Protein AF-A0A8S4SDW3-F1 (afdb_monomer)

Sequence (252 aa):
MYDYKPTSSGSYYFIVNVLHDRCIRGEVECQSVKSPEVYIAVMLHLYIVIIIASVIVAPVAFLFYRRYCKGPSEIPQPPKVLVIYSSANSVHAKCVVSLVDYLRSECGFDVLYDGDITKTSHSDPYFWAEDAIRQASDIIYIVGPTENEFESSFPTSALHDVDKLLLYFLKVVRPLQNKNVMNVFFEHSNGPVPDETKCDRNYHLLRDWQALIAYLSRNLLPKKQIMRTEIGKRLIEDLTRVKKLFIDPSGA

Solvent-accessible surface area (backbone atoms only — not comparable to full-atom values): 14986 Å² total; per-residue (Å²): 136,88,88,84,80,85,88,66,64,47,79,44,66,54,75,48,68,62,89,45,81,53,34,79,71,68,80,43,86,65,60,68,48,72,50,78,78,44,78,45,78,72,63,66,66,63,55,54,52,52,51,54,47,49,68,51,50,50,57,51,52,50,53,49,43,64,67,64,65,54,58,90,70,70,73,76,75,67,64,24,34,30,51,41,48,56,63,88,36,62,69,59,37,51,53,50,51,55,50,53,52,44,39,37,58,76,56,41,44,48,70,44,48,76,86,52,36,77,75,43,97,80,53,44,64,66,66,46,42,55,52,46,62,70,62,28,46,33,37,39,38,40,40,38,53,69,66,69,86,63,81,60,97,60,86,62,66,93,68,72,65,55,39,59,54,42,49,52,50,46,61,68,43,52,88,79,41,94,59,49,58,32,34,35,30,51,95,74,38,69,30,80,71,55,82,86,52,57,89,42,54,78,37,44,47,84,86,35,39,69,60,51,51,53,60,75,40,69,89,56,55,69,73,62,45,40,51,56,18,76,68,33,35,51,52,53,49,51,54,51,52,54,53,49,49,74,76,48,76,84,79,120

Secondary structure (DSSP, 8-state):
-------SSEEE--EEE---HHHHTTSSPPPEEEPPPEEE--THHHHHHHHHHHHHHHHHHHHHHHHH-S-S---PPPPEEEEEE-TT-HHHHHHHHHHHHHHHHTT--EEE-GGGGGGSSS--HHHHHHHHHHH-SEEEEEEPPS--TT---S---SSTTHHHHHHHHHHHHTTTS--EEEEEE-TT--SPPPTTTTTSEEEETTTSHHHHHHHHTTTS-HHHHHTTSHHHHHHHHHHHHHHHHHH-TT--

Organism: NCBI:txid348720

pLDDT: mean 81.05, std 13.6, range [43.59, 97.25]

Mean predicted aligned error: 16.16 Å

Structure (mmCIF, N/CA/C/O backbone):
data_AF-A0A8S4SDW3-F1
#
_entry.id   AF-A0A8S4SDW3-F1
#
loop_
_atom_site.group_PDB
_atom_site.id
_atom_site.type_symbol
_atom_site.label_atom_id
_atom_site.label_alt_id
_atom_site.label_comp_id
_atom_site.label_asym_id
_atom_site.label_entity_id
_atom_site.label_seq_id
_atom_site.pdbx_PDB_ins_code
_atom_site.Cartn_x
_atom_site.Cartn_y
_atom_site.Cartn_z
_atom_site.occupancy
_atom_site.B_iso_or_equiv
_atom_site.auth_seq_id
_atom_site.auth_comp_id
_atom_site.auth_asym_id
_atom_site.auth_atom_id
_atom_site.pdbx_PDB_model_num
ATOM 1 N N . MET A 1 1 ? -55.051 -39.782 48.585 1.00 43.66 1 MET A N 1
ATOM 2 C CA . MET A 1 1 ? -53.947 -38.811 48.724 1.00 43.66 1 MET A CA 1
ATOM 3 C C . MET A 1 1 ? -54.301 -37.634 47.833 1.00 43.66 1 MET A C 1
ATOM 5 O O . MET A 1 1 ? -54.425 -37.838 46.635 1.00 43.66 1 MET A O 1
ATOM 9 N N . TYR A 1 2 ? -54.613 -36.475 48.411 1.00 60.31 2 TYR A N 1
ATOM 10 C CA . TYR A 1 2 ? -54.932 -35.272 47.638 1.00 60.31 2 TYR A CA 1
ATOM 11 C C . TYR A 1 2 ? -53.629 -34.523 47.367 1.00 60.31 2 TYR A C 1
ATOM 13 O O . TYR A 1 2 ? -52.881 -34.262 48.307 1.00 60.31 2 TYR A O 1
ATOM 21 N N . ASP A 1 3 ? -53.346 -34.232 46.101 1.00 56.19 3 ASP A N 1
ATOM 22 C CA . ASP A 1 3 ? -52.146 -33.503 45.689 1.00 56.19 3 ASP A CA 1
ATOM 23 C C . ASP A 1 3 ? -52.529 -32.033 45.472 1.00 56.19 3 ASP A C 1
ATOM 25 O O . ASP A 1 3 ? -53.298 -31.711 44.564 1.00 56.19 3 ASP A O 1
ATOM 29 N N . TYR A 1 4 ? -52.069 -31.145 46.356 1.00 65.19 4 TYR A N 1
ATOM 30 C CA . TYR A 1 4 ? -52.367 -29.714 46.296 1.00 65.19 4 TYR A CA 1
ATOM 31 C C . TYR A 1 4 ? -51.108 -28.949 45.887 1.00 65.19 4 TYR A C 1
ATOM 33 O O . TYR A 1 4 ? -50.124 -28.922 46.626 1.00 65.19 4 TYR A O 1
ATOM 41 N N . LYS A 1 5 ? -51.139 -28.319 44.706 1.00 67.38 5 LYS A N 1
ATOM 42 C CA . LYS A 1 5 ? -50.030 -27.518 44.169 1.00 67.38 5 LYS A CA 1
ATOM 43 C C . LYS A 1 5 ? -50.395 -26.030 44.207 1.00 67.38 5 LYS A C 1
ATOM 45 O O . LYS A 1 5 ? -51.156 -25.586 43.347 1.00 67.38 5 LYS A O 1
ATOM 50 N N . PRO A 1 6 ? -49.891 -25.256 45.182 1.00 65.88 6 PRO A N 1
ATOM 51 C CA . PRO A 1 6 ? -50.146 -23.821 45.242 1.00 65.88 6 PRO A CA 1
ATOM 52 C C . PRO A 1 6 ? -49.482 -23.103 44.056 1.00 65.88 6 PRO A C 1
ATOM 54 O O . PRO A 1 6 ? -48.309 -23.329 43.761 1.00 65.88 6 PRO A O 1
ATOM 57 N N . THR A 1 7 ? -50.236 -22.245 43.364 1.00 65.62 7 THR A N 1
ATOM 58 C CA . THR A 1 7 ? -49.814 -21.520 42.146 1.00 65.62 7 THR A CA 1
ATOM 59 C C . THR A 1 7 ? -49.392 -20.070 42.393 1.00 65.62 7 THR A C 1
ATOM 61 O O . THR A 1 7 ? -48.828 -19.444 41.498 1.00 65.62 7 THR A O 1
ATOM 64 N N . SER A 1 8 ? -49.622 -19.527 43.590 1.00 71.69 8 SER A N 1
ATOM 65 C CA . SER A 1 8 ? -49.265 -18.153 43.959 1.00 71.69 8 SER A CA 1
ATOM 66 C C . SER A 1 8 ? -48.485 -18.103 45.273 1.00 71.69 8 SER A C 1
ATOM 68 O O . SER A 1 8 ? -48.633 -18.966 46.142 1.00 71.69 8 SER A O 1
ATOM 70 N N . SER A 1 9 ? -47.637 -17.085 45.426 1.00 76.75 9 SER A N 1
ATOM 71 C CA . SER A 1 9 ? -46.948 -16.832 46.693 1.00 76.75 9 SER A CA 1
ATOM 72 C C . SER A 1 9 ? -47.960 -16.416 47.756 1.00 76.75 9 SER A C 1
ATOM 74 O O . SER A 1 9 ? -48.752 -15.502 47.532 1.00 76.75 9 SER A O 1
ATOM 76 N N . GLY A 1 10 ? -47.936 -17.075 48.908 1.00 80.06 10 GLY A N 1
ATOM 77 C CA . GLY A 1 10 ? -48.929 -16.848 49.944 1.00 80.06 10 GLY A CA 1
ATOM 78 C C . GLY A 1 10 ? -48.696 -17.701 51.177 1.00 80.06 10 GLY A C 1
ATOM 79 O O . GLY A 1 10 ? -47.819 -18.568 51.212 1.00 80.06 10 GLY A O 1
ATOM 80 N N . SER A 1 11 ? -49.493 -17.418 52.198 1.00 80.50 11 SER A N 1
ATOM 81 C CA . SER A 1 11 ? -49.496 -18.180 53.432 1.00 80.50 11 SER A CA 1
ATOM 82 C C . SER A 1 11 ? -50.591 -19.234 53.385 1.00 80.50 11 SER A C 1
ATOM 84 O O . SER A 1 11 ? -51.755 -18.908 53.144 1.00 80.50 11 SER A O 1
ATOM 86 N N . TYR A 1 12 ? -50.218 -20.494 53.577 1.00 84.31 12 TYR A N 1
ATOM 87 C CA . TYR A 1 12 ? -51.123 -21.628 53.452 1.00 84.31 12 TYR A CA 1
ATOM 88 C C . TYR A 1 12 ? -51.212 -22.383 54.775 1.00 84.31 12 TYR A C 1
ATOM 90 O O . TYR A 1 12 ? -50.212 -22.644 55.442 1.00 84.31 12 TYR A O 1
ATOM 98 N N . TYR A 1 13 ? -52.427 -22.772 55.136 1.00 85.31 13 TYR A N 1
ATOM 99 C CA . TYR A 1 13 ? -52.705 -23.689 56.232 1.00 85.31 13 TYR A CA 1
ATOM 100 C C . TYR A 1 13 ? -53.872 -24.583 55.827 1.00 85.31 13 TYR A C 1
ATOM 102 O O . TYR A 1 13 ? -54.706 -24.200 55.004 1.00 85.31 13 TYR A O 1
ATOM 110 N N . PHE A 1 14 ? -53.942 -25.773 56.407 1.00 84.00 14 PHE A N 1
ATOM 111 C CA . PHE A 1 14 ? -55.078 -26.664 56.231 1.00 84.00 14 PHE A CA 1
ATOM 112 C C . PHE A 1 14 ? -55.811 -26.832 57.560 1.00 84.00 14 PHE A C 1
ATOM 114 O O . PHE A 1 14 ? -55.210 -26.830 58.638 1.00 84.00 14 PHE A O 1
ATOM 121 N N . ILE A 1 15 ? -57.133 -26.944 57.471 1.00 84.56 15 ILE A N 1
ATOM 122 C CA . ILE A 1 15 ? -58.000 -27.268 58.600 1.00 84.56 15 ILE A CA 1
ATOM 123 C C . ILE A 1 15 ? -58.520 -28.676 58.355 1.00 84.56 15 ILE A C 1
ATOM 125 O O . ILE A 1 15 ? -59.110 -28.946 57.309 1.00 84.56 15 ILE A O 1
ATOM 129 N N . VAL A 1 16 ? -58.289 -29.570 59.313 1.00 82.31 16 VAL A N 1
ATOM 130 C CA . VAL A 1 16 ? -58.836 -30.928 59.274 1.00 82.31 16 VAL A CA 1
ATOM 131 C C . VAL A 1 16 ? -59.955 -31.025 60.295 1.00 82.31 16 VAL A C 1
ATOM 133 O O . VAL A 1 16 ? -59.739 -30.762 61.478 1.00 82.31 16 VAL A O 1
ATOM 136 N N . ASN A 1 17 ? -61.133 -31.439 59.832 1.00 81.06 17 ASN A N 1
ATOM 137 C CA . ASN A 1 17 ? -62.280 -31.730 60.683 1.00 81.06 17 ASN A CA 1
ATOM 138 C C . ASN A 1 17 ? -62.438 -33.244 60.790 1.00 81.06 17 ASN A C 1
ATOM 140 O O . ASN A 1 17 ? -62.554 -33.931 59.773 1.00 81.06 17 ASN A O 1
ATOM 144 N N . VAL A 1 18 ? -62.448 -33.768 62.015 1.00 76.88 18 VAL A N 1
ATOM 145 C CA . VAL A 1 18 ? -62.709 -35.192 62.241 1.00 76.88 18 VAL A CA 1
ATOM 146 C C . VAL A 1 18 ? -64.219 -35.410 62.208 1.00 76.88 18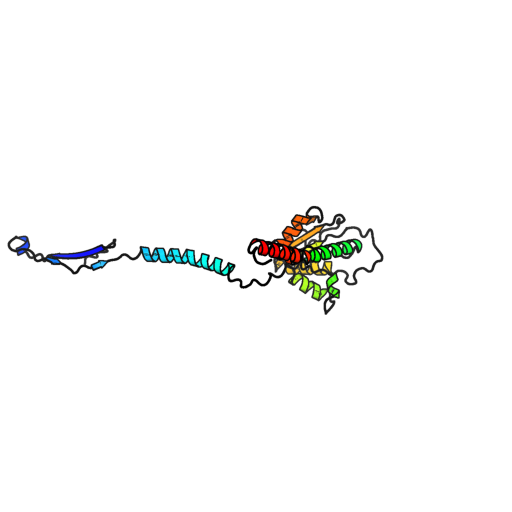 VAL A C 1
ATOM 148 O O . VAL A 1 18 ? -64.942 -35.001 63.114 1.00 76.88 18 VAL A O 1
ATOM 151 N N . LEU A 1 19 ? -64.705 -36.037 61.138 1.00 77.00 19 LEU A N 1
ATOM 152 C CA . LEU A 1 19 ? -66.123 -36.341 60.970 1.00 77.00 19 LEU A CA 1
ATOM 153 C C . LEU A 1 19 ? -66.468 -37.618 61.743 1.00 77.00 19 LEU A C 1
ATOM 155 O O . LEU A 1 19 ? -66.159 -38.722 61.306 1.00 77.00 19 LEU A O 1
ATOM 159 N N . HIS A 1 20 ? -67.100 -37.452 62.903 1.00 76.88 20 HIS A N 1
ATOM 160 C CA . HIS A 1 20 ? -67.684 -38.541 63.685 1.00 76.88 20 HIS A CA 1
ATOM 161 C C . HIS A 1 20 ? -69.217 -38.465 63.610 1.00 76.88 20 HIS A C 1
ATOM 163 O O . HIS A 1 20 ? -69.781 -37.372 63.683 1.00 76.88 20 HIS A O 1
ATOM 169 N N . ASP A 1 21 ? -69.915 -39.602 63.547 1.00 76.94 21 ASP A N 1
ATOM 170 C CA . ASP A 1 21 ? -71.378 -39.672 63.336 1.00 76.94 21 ASP A CA 1
ATOM 171 C C . ASP A 1 21 ? -72.222 -38.934 64.390 1.00 76.94 21 ASP A C 1
ATOM 173 O O . ASP A 1 21 ? -73.399 -38.644 64.176 1.00 76.94 21 ASP A O 1
ATOM 177 N N . ARG A 1 22 ? -71.642 -38.656 65.561 1.00 72.75 22 ARG A N 1
ATOM 178 C CA . ARG A 1 22 ? -72.272 -37.847 66.621 1.00 72.75 22 ARG A CA 1
ATOM 179 C C . ARG A 1 22 ? -72.186 -36.342 66.351 1.00 72.75 22 ARG A C 1
ATOM 181 O O . ARG A 1 22 ? -73.106 -35.615 66.703 1.00 72.75 22 ARG A O 1
ATOM 188 N N . CYS A 1 23 ? -71.129 -35.886 65.680 1.00 74.56 23 CYS A N 1
ATOM 189 C CA . CYS A 1 23 ? -71.016 -34.492 65.258 1.00 74.56 23 CYS A CA 1
ATOM 190 C C . CYS A 1 23 ? -71.955 -34.184 64.082 1.00 74.56 23 CYS A C 1
ATOM 192 O O . CYS A 1 23 ? -72.616 -33.152 64.074 1.00 74.56 23 CYS A O 1
ATOM 194 N N . ILE A 1 24 ? -72.091 -35.109 63.124 1.00 74.69 24 ILE A N 1
ATOM 195 C CA . ILE A 1 24 ? -73.002 -34.938 61.975 1.00 74.69 24 ILE A CA 1
ATOM 196 C C . ILE A 1 24 ? -74.461 -34.787 62.442 1.00 74.69 24 ILE A C 1
ATOM 198 O O . ILE A 1 24 ? -75.235 -34.048 61.841 1.00 74.69 24 ILE A O 1
ATOM 202 N N . ARG A 1 25 ? -74.825 -35.455 63.545 1.00 76.38 25 ARG A N 1
ATOM 203 C CA . ARG A 1 25 ? -76.148 -35.370 64.182 1.00 76.38 25 ARG A CA 1
ATOM 204 C C . ARG A 1 25 ? -76.339 -34.153 65.099 1.00 76.38 25 ARG A C 1
ATOM 206 O O . ARG A 1 25 ? -77.429 -33.986 65.631 1.00 76.38 25 ARG A O 1
ATOM 213 N N . GLY A 1 26 ? -75.323 -33.302 65.265 1.00 73.81 26 GLY A N 1
ATOM 214 C CA . GLY A 1 26 ? -75.410 -32.062 66.044 1.00 73.81 26 GLY A CA 1
ATOM 215 C C . GLY A 1 26 ? -75.380 -32.245 67.566 1.00 73.81 26 GLY A C 1
ATOM 216 O O . GLY A 1 26 ? -75.682 -31.303 68.290 1.00 73.81 26 GLY A O 1
ATOM 217 N N . GLU A 1 27 ? -75.021 -33.433 68.063 1.00 73.75 27 GLU A N 1
ATOM 218 C CA . GLU A 1 27 ? -74.962 -33.722 69.507 1.00 73.75 27 GLU A CA 1
ATOM 219 C C . GLU A 1 27 ? -73.680 -33.184 70.168 1.00 73.75 27 GLU A C 1
ATOM 221 O O . GLU A 1 27 ? -73.631 -33.007 71.383 1.00 73.75 27 GLU A O 1
ATOM 226 N N . VAL A 1 28 ? -72.624 -32.948 69.381 1.00 73.62 28 VAL A N 1
ATOM 227 C CA . VAL A 1 28 ? -71.316 -32.459 69.848 1.00 73.62 28 VAL A CA 1
ATOM 228 C C . VAL A 1 28 ? -70.649 -31.625 68.754 1.00 73.62 28 VAL A C 1
ATOM 230 O O . VAL A 1 28 ? -70.733 -31.981 67.578 1.00 73.62 28 VAL A O 1
ATOM 233 N N . GLU A 1 29 ? -69.951 -30.550 69.127 1.00 73.50 29 GLU A N 1
ATOM 234 C CA . GLU A 1 29 ? -69.174 -29.745 68.176 1.00 73.50 29 GLU A CA 1
ATOM 235 C C . GLU A 1 29 ? -67.990 -30.546 67.608 1.00 73.50 29 GLU A C 1
ATOM 237 O O . GLU A 1 29 ? -67.251 -31.216 68.336 1.00 73.50 29 GLU A O 1
ATOM 242 N N . CYS A 1 30 ? -67.801 -30.486 66.287 1.00 78.25 30 CYS A N 1
ATOM 243 C CA . CYS A 1 30 ? -66.675 -31.139 65.625 1.00 78.25 30 CYS A CA 1
ATOM 244 C C . CYS A 1 30 ? -65.357 -30.486 66.039 1.00 78.25 30 CYS A C 1
ATOM 246 O O . CYS A 1 30 ? -65.180 -29.276 65.905 1.00 78.25 30 CYS A O 1
ATOM 248 N N . GLN A 1 31 ? -64.390 -31.308 66.442 1.00 78.69 31 GLN A N 1
ATOM 249 C CA . GLN A 1 31 ? -63.031 -30.834 66.657 1.00 78.69 31 GLN A CA 1
ATOM 250 C C . GLN A 1 31 ? -62.350 -30.560 65.314 1.00 78.69 31 GLN A C 1
ATOM 252 O O . GLN A 1 31 ? -62.220 -31.446 64.463 1.00 78.69 31 GLN A O 1
ATOM 257 N N . SER A 1 32 ? -61.901 -29.318 65.153 1.00 82.12 32 SER A N 1
ATOM 258 C CA . SER A 1 32 ? -61.073 -28.879 64.036 1.00 82.12 32 SER A CA 1
ATOM 259 C C . SER A 1 32 ? -59.636 -28.677 64.505 1.00 82.12 32 SER A C 1
ATOM 261 O O . SER A 1 32 ? -59.401 -27.945 65.469 1.00 82.12 32 SER A O 1
ATOM 263 N N . VAL A 1 33 ? -58.669 -29.271 63.807 1.00 82.50 33 VAL A N 1
ATOM 264 C CA . VAL A 1 33 ? -57.241 -29.020 64.046 1.00 82.50 33 VAL A CA 1
ATOM 265 C C . VAL A 1 33 ? -56.694 -28.178 62.902 1.00 82.50 33 VAL A C 1
ATOM 267 O O . VAL A 1 33 ? -56.818 -28.543 61.730 1.00 82.50 33 VAL A O 1
ATOM 270 N N . LYS A 1 34 ? -56.091 -27.039 63.251 1.00 83.44 34 LYS A N 1
ATOM 271 C CA . LYS A 1 34 ? -55.423 -26.145 62.304 1.00 83.44 34 LYS A CA 1
ATOM 272 C C . LYS A 1 34 ? -53.941 -26.506 62.221 1.00 83.44 34 LYS A C 1
ATOM 274 O O . LYS A 1 34 ? -53.278 -26.631 63.249 1.00 83.44 34 LYS A O 1
ATOM 279 N N . SER A 1 35 ? -53.420 -26.656 61.006 1.00 85.31 35 SER A N 1
ATOM 280 C CA . SER A 1 35 ? -51.985 -26.835 60.790 1.00 85.31 35 SER A CA 1
ATOM 281 C C . SER A 1 35 ? -51.205 -25.552 61.106 1.00 85.31 35 SER A C 1
ATOM 283 O O . SER A 1 35 ? -51.758 -24.453 60.984 1.00 85.31 35 SER A O 1
ATOM 285 N N . PRO A 1 36 ? -49.905 -25.651 61.440 1.00 83.38 36 PRO A N 1
ATOM 286 C CA . PRO A 1 36 ? -49.029 -24.489 61.419 1.00 83.38 36 PRO A CA 1
ATOM 287 C C . PRO A 1 36 ? -49.034 -23.847 60.029 1.00 83.38 36 PRO A C 1
ATOM 289 O O . PRO A 1 36 ? -49.240 -24.508 59.006 1.00 83.38 36 PRO A O 1
ATOM 292 N N . GLU A 1 37 ? -48.858 -22.534 60.027 1.00 81.12 37 GLU A N 1
ATOM 293 C CA . GLU A 1 37 ? -48.903 -21.698 58.839 1.00 81.12 37 GLU A CA 1
ATOM 294 C C . GLU A 1 37 ? -47.587 -21.834 58.057 1.00 81.12 37 GLU A C 1
ATOM 296 O O . GLU A 1 37 ? -46.505 -21.621 58.607 1.00 81.12 37 GLU A O 1
ATOM 301 N N . VAL A 1 38 ? -47.671 -22.240 56.786 1.00 79.56 38 VAL A N 1
ATOM 302 C CA . VAL A 1 38 ? -46.509 -22.450 55.913 1.00 79.56 38 VAL A CA 1
ATOM 303 C C . VAL A 1 38 ? -46.493 -21.368 54.843 1.00 79.56 38 VAL A C 1
ATOM 305 O O . VAL A 1 38 ? -47.408 -21.261 54.023 1.00 79.56 38 VAL A O 1
ATOM 308 N N . TYR A 1 39 ? -45.426 -20.574 54.834 1.00 77.38 39 TYR A N 1
ATOM 309 C CA . TYR A 1 39 ? -45.211 -19.544 53.827 1.00 77.38 39 TYR A CA 1
ATOM 310 C C . TYR A 1 39 ? -44.531 -20.142 52.593 1.00 77.38 39 TYR A C 1
ATOM 312 O O . TYR A 1 39 ? -43.417 -20.661 52.681 1.00 77.38 39 TYR A O 1
ATOM 320 N N . ILE A 1 40 ? -45.192 -20.066 51.437 1.00 74.12 40 ILE A N 1
ATOM 321 C CA . ILE A 1 40 ? -44.667 -20.586 50.171 1.00 74.12 40 ILE A CA 1
ATOM 322 C C . ILE A 1 40 ? -44.389 -19.401 49.249 1.00 74.12 40 ILE A C 1
ATOM 324 O O . ILE A 1 40 ? -45.309 -18.694 48.837 1.00 74.12 40 ILE A O 1
ATOM 328 N N . ALA A 1 41 ? -43.114 -19.189 48.920 1.00 67.31 41 ALA A N 1
ATOM 329 C CA . ALA A 1 41 ? -42.667 -18.165 47.980 1.00 67.31 41 ALA A CA 1
ATOM 330 C C . ALA A 1 41 ? -42.306 -18.800 46.630 1.00 67.31 41 ALA A C 1
ATOM 332 O O . ALA A 1 41 ? -41.371 -19.597 46.534 1.00 67.31 41 ALA A O 1
ATOM 333 N N . VAL A 1 42 ? -43.020 -18.428 45.567 1.00 64.94 42 VAL A N 1
ATOM 334 C CA . VAL A 1 42 ? -42.722 -18.875 44.201 1.00 64.94 42 VAL A CA 1
ATOM 335 C C . VAL A 1 42 ? -41.592 -18.006 43.632 1.00 64.94 42 VAL A C 1
ATOM 337 O O . VAL A 1 42 ? -41.814 -16.917 43.111 1.00 64.94 42 VAL A O 1
ATOM 340 N N . MET A 1 43 ? -40.352 -18.492 43.739 1.00 63.44 43 MET A N 1
ATOM 341 C CA . MET A 1 43 ? -39.112 -17.786 43.352 1.00 63.44 43 MET A CA 1
ATOM 342 C C . MET A 1 43 ? -38.844 -17.709 41.832 1.00 63.44 43 MET A C 1
ATOM 344 O O . MET A 1 43 ? -37.769 -17.279 41.412 1.00 63.44 43 MET A O 1
ATOM 348 N N . LEU A 1 44 ? -39.799 -18.102 40.982 1.00 62.81 44 LEU A N 1
ATOM 349 C CA . LEU A 1 44 ? -39.601 -18.243 39.531 1.00 62.81 44 LEU A CA 1
ATOM 350 C C . LEU A 1 44 ? -39.181 -16.926 38.847 1.00 62.81 44 LEU A C 1
ATOM 352 O O . LEU A 1 44 ? -38.345 -16.929 37.944 1.00 62.81 44 LEU A O 1
ATOM 356 N N . HIS A 1 45 ? -39.708 -15.789 39.307 1.00 63.59 45 HIS A N 1
ATOM 357 C CA . HIS A 1 45 ? -39.401 -14.484 38.715 1.00 63.59 45 HIS A CA 1
ATOM 358 C C . HIS A 1 45 ? -37.960 -14.024 38.961 1.00 63.59 45 HIS A C 1
ATOM 360 O O . HIS A 1 45 ? -37.373 -13.385 38.091 1.00 63.59 45 HIS A O 1
ATOM 366 N N . LEU A 1 46 ? -37.364 -14.383 40.101 1.00 65.06 46 LEU A N 1
ATOM 367 C CA . LEU A 1 46 ? -36.012 -13.942 40.451 1.00 65.06 46 LEU A CA 1
ATOM 368 C C . LEU A 1 46 ? -34.956 -14.618 39.563 1.00 65.06 46 LEU A C 1
ATOM 370 O O . LEU A 1 46 ? -34.034 -13.964 39.083 1.00 65.06 46 LEU A O 1
ATOM 374 N N . TYR A 1 47 ? -35.141 -15.906 39.264 1.00 71.00 47 TYR A N 1
ATOM 375 C CA . TYR A 1 47 ? -34.243 -16.655 38.382 1.00 71.00 47 TYR A CA 1
ATOM 376 C C . TYR A 1 47 ? -34.277 -16.153 36.937 1.00 71.00 47 TYR A C 1
ATOM 378 O O . TYR A 1 47 ? -33.227 -16.020 36.311 1.00 71.00 47 TYR A O 1
ATOM 386 N N . ILE A 1 48 ? -35.459 -15.816 36.414 1.00 72.88 48 ILE A N 1
ATOM 387 C CA . ILE A 1 48 ? -35.599 -15.288 35.049 1.00 72.88 48 ILE A CA 1
ATOM 388 C C . ILE A 1 48 ? -34.874 -13.943 34.915 1.00 72.88 48 ILE A C 1
ATOM 390 O O . ILE A 1 48 ? -34.156 -13.725 33.940 1.00 72.88 48 ILE A O 1
ATOM 394 N N . VAL A 1 49 ? -34.991 -13.067 35.916 1.00 74.00 49 VAL A N 1
ATOM 395 C CA . VAL A 1 49 ? -34.297 -11.769 35.921 1.00 74.00 49 VAL A CA 1
ATOM 396 C C . VAL A 1 49 ? -32.776 -11.947 35.953 1.00 74.00 49 VAL A C 1
ATOM 398 O O . VAL A 1 49 ? -32.074 -11.260 35.215 1.00 74.00 49 VAL A O 1
ATOM 401 N N . ILE A 1 50 ? -32.258 -12.901 36.733 1.00 77.00 50 ILE A N 1
ATOM 402 C CA . ILE A 1 50 ? -30.817 -13.198 36.794 1.00 77.00 50 ILE A CA 1
ATOM 403 C C . ILE A 1 50 ? -30.295 -13.726 35.449 1.00 77.00 50 ILE A C 1
ATOM 405 O O . ILE A 1 50 ? -29.215 -13.327 35.011 1.00 77.00 50 ILE A O 1
ATOM 409 N N . ILE A 1 51 ? -31.059 -14.587 34.770 1.00 79.12 51 ILE A N 1
ATOM 410 C CA . ILE A 1 51 ? -30.681 -15.133 33.458 1.00 79.12 51 ILE A CA 1
ATOM 411 C C . ILE A 1 51 ? -30.678 -14.031 32.393 1.00 79.12 51 ILE A C 1
ATOM 413 O O . ILE A 1 51 ? -29.727 -13.920 31.624 1.00 79.12 51 ILE A O 1
ATOM 417 N N . ILE A 1 52 ? -31.700 -13.172 32.364 1.00 77.31 52 ILE A N 1
ATOM 418 C CA . ILE A 1 52 ? -31.753 -12.053 31.411 1.00 77.31 52 ILE A CA 1
ATOM 419 C C . ILE A 1 52 ? -30.605 -11.069 31.678 1.00 77.31 52 ILE A C 1
ATOM 421 O O . ILE A 1 52 ? -29.933 -10.629 30.743 1.00 77.31 52 ILE A O 1
ATOM 425 N N . ALA A 1 53 ? -30.333 -10.761 32.949 1.00 75.12 53 ALA A N 1
ATOM 426 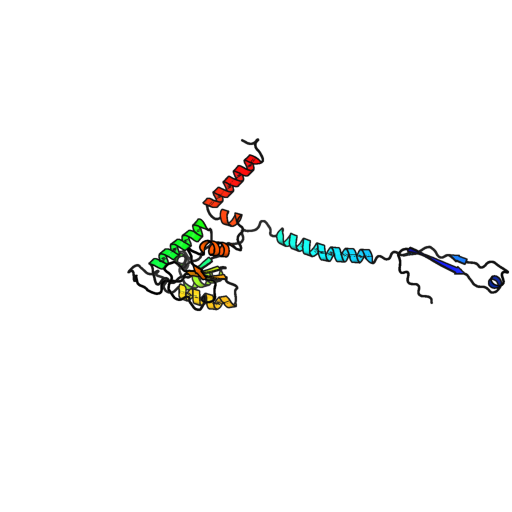C CA . ALA A 1 53 ? -29.232 -9.886 33.327 1.00 75.12 53 ALA A CA 1
ATOM 427 C C . ALA A 1 53 ? -27.873 -10.468 32.908 1.00 75.12 53 ALA A C 1
ATOM 429 O O . ALA A 1 53 ? -27.055 -9.741 32.352 1.00 75.12 53 ALA A O 1
ATOM 430 N N . SER A 1 54 ? -27.627 -11.767 33.096 1.00 77.19 54 SER A N 1
ATOM 431 C CA . SER A 1 54 ? -26.347 -12.377 32.715 1.00 77.19 54 SER A CA 1
ATOM 432 C C . SER A 1 54 ? -26.150 -12.427 31.197 1.00 77.19 54 SER A C 1
ATOM 434 O O . SER A 1 54 ? -25.065 -12.099 30.718 1.00 77.19 54 SER A O 1
ATOM 436 N N . VAL A 1 55 ? -27.198 -12.740 30.429 1.00 81.12 55 VAL A N 1
ATOM 437 C CA . VAL A 1 55 ? -27.136 -12.835 28.960 1.00 81.12 55 VAL A CA 1
ATOM 438 C C . VAL A 1 55 ? -26.923 -11.476 28.298 1.00 81.12 55 VAL A C 1
ATOM 440 O O . 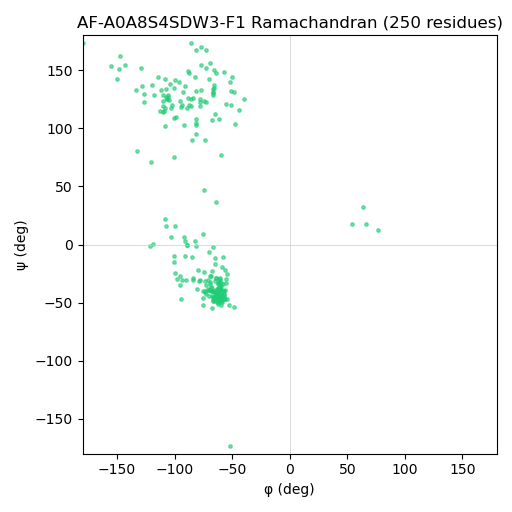VAL A 1 55 ? -26.337 -11.427 27.224 1.00 81.12 55 VAL A O 1
ATOM 443 N N . ILE A 1 56 ? -27.345 -10.370 28.915 1.00 77.88 56 ILE A N 1
ATOM 444 C CA . ILE A 1 56 ? -27.151 -9.022 28.355 1.00 77.88 56 ILE A CA 1
ATOM 445 C C . ILE A 1 56 ? -25.880 -8.371 28.907 1.00 77.88 56 ILE A C 1
ATOM 447 O O . ILE A 1 56 ? -25.071 -7.836 28.149 1.00 77.88 56 ILE A O 1
ATOM 451 N N . VAL A 1 57 ? -25.667 -8.426 30.223 1.00 79.69 57 VAL A N 1
ATOM 452 C CA . VAL A 1 57 ? -24.553 -7.724 30.871 1.00 79.69 57 VAL A CA 1
ATOM 453 C C . VAL A 1 57 ? -23.216 -8.382 30.535 1.00 79.69 57 VAL A C 1
ATOM 455 O O . VAL A 1 57 ? -22.255 -7.665 30.273 1.00 79.69 57 VAL A O 1
ATOM 458 N N . ALA A 1 58 ? -23.136 -9.716 30.463 1.00 77.31 58 ALA A N 1
ATOM 459 C CA . ALA A 1 58 ? -21.882 -10.408 30.160 1.00 77.31 58 ALA A CA 1
ATOM 460 C C . ALA A 1 58 ? -21.321 -10.102 28.755 1.00 77.31 58 ALA A C 1
ATOM 462 O O . ALA A 1 58 ? -20.145 -9.741 28.674 1.00 77.31 58 ALA A O 1
ATOM 463 N N . PRO A 1 59 ? -22.086 -10.173 27.644 1.00 76.38 59 PRO A N 1
ATOM 464 C CA . PRO A 1 59 ? -21.543 -9.838 26.329 1.00 76.38 59 PRO A CA 1
ATOM 465 C C . PRO A 1 59 ? -21.256 -8.346 26.184 1.00 76.38 59 PRO A C 1
ATOM 467 O O . PRO A 1 59 ? -20.271 -7.988 25.543 1.00 76.38 59 PRO A O 1
ATOM 470 N N . VAL A 1 60 ? -22.050 -7.466 26.803 1.00 80.44 60 VAL A N 1
ATOM 471 C CA . VAL A 1 60 ? -21.771 -6.023 26.789 1.00 80.44 60 VAL A CA 1
ATOM 472 C C . VAL A 1 60 ? -20.476 -5.736 27.546 1.00 80.44 60 VAL A C 1
ATOM 474 O O . VAL A 1 60 ? -19.578 -5.106 26.989 1.00 80.44 60 VAL A O 1
ATOM 477 N N . ALA A 1 61 ? -20.314 -6.271 28.756 1.00 77.56 61 ALA A N 1
ATOM 478 C CA . ALA A 1 61 ? -19.079 -6.151 29.525 1.00 77.56 61 ALA A CA 1
ATOM 479 C C . ALA A 1 61 ? -17.881 -6.765 28.786 1.00 77.56 61 ALA A C 1
ATOM 481 O O . ALA A 1 61 ? -16.813 -6.163 28.771 1.00 77.56 61 ALA A O 1
ATOM 482 N N . PHE A 1 62 ? -18.053 -7.897 28.098 1.00 78.19 62 PHE A N 1
ATOM 483 C CA . PHE A 1 62 ? -17.011 -8.517 27.277 1.00 78.19 62 PHE A CA 1
ATOM 484 C C . PHE A 1 62 ? -16.633 -7.668 26.052 1.00 78.19 62 PHE A C 1
ATOM 486 O O . PHE A 1 62 ? -15.454 -7.538 25.731 1.00 78.19 62 PHE A O 1
ATOM 493 N N . LEU A 1 63 ? -17.600 -7.041 25.377 1.00 74.75 63 LEU A N 1
ATOM 494 C CA . LEU A 1 63 ? -17.346 -6.123 24.260 1.00 74.75 63 LEU A CA 1
ATOM 495 C C . LEU A 1 63 ? -16.642 -4.843 24.724 1.00 74.75 63 LEU A C 1
ATOM 497 O O . LEU A 1 63 ? -15.724 -4.367 24.051 1.00 74.75 63 LEU A O 1
ATOM 501 N N . PHE A 1 64 ? -17.039 -4.307 25.879 1.00 73.12 64 PHE A N 1
ATOM 502 C CA . PHE A 1 64 ? -16.368 -3.173 26.509 1.00 73.12 64 PHE A CA 1
ATOM 503 C C . PHE A 1 64 ? -14.957 -3.551 26.959 1.00 73.12 64 PHE A C 1
ATOM 505 O O . PHE A 1 64 ? -14.010 -2.854 26.609 1.00 73.12 64 PHE A O 1
ATOM 512 N N . TYR A 1 65 ? -14.778 -4.695 27.613 1.00 73.62 65 TYR A N 1
ATOM 513 C CA . TYR A 1 65 ? -13.470 -5.232 27.981 1.00 73.62 65 TYR A CA 1
ATOM 514 C C . TYR A 1 65 ? -12.583 -5.446 26.747 1.00 73.62 65 TYR A C 1
ATOM 516 O O . TYR A 1 65 ? -11.444 -5.000 26.719 1.00 73.62 65 TYR A O 1
ATOM 524 N N . ARG A 1 66 ? -13.105 -6.008 25.652 1.00 66.12 66 ARG A N 1
ATOM 525 C CA . ARG A 1 66 ? -12.355 -6.163 24.393 1.00 66.12 66 ARG A CA 1
ATOM 526 C C . ARG A 1 66 ? -11.962 -4.820 23.758 1.00 66.12 66 ARG A C 1
ATOM 528 O O . ARG A 1 66 ? -10.954 -4.755 23.052 1.00 66.12 66 ARG A O 1
ATOM 535 N N . ARG A 1 67 ? -12.739 -3.754 23.982 1.00 61.50 67 ARG A N 1
ATOM 536 C CA . ARG A 1 67 ? -12.410 -2.391 23.530 1.00 61.50 67 ARG A CA 1
ATOM 537 C C . ARG A 1 67 ? -11.419 -1.671 24.445 1.00 61.50 67 ARG A C 1
ATOM 539 O O . ARG A 1 67 ? -10.569 -0.960 23.920 1.00 61.50 67 ARG A O 1
ATOM 546 N N . TYR A 1 68 ? -11.520 -1.850 25.760 1.00 60.09 68 TYR A N 1
ATOM 547 C CA . TYR A 1 68 ? -10.763 -1.090 26.764 1.00 60.09 68 TYR A CA 1
ATOM 548 C C . TYR A 1 68 ? -9.530 -1.821 27.319 1.00 60.09 68 TYR A C 1
ATOM 550 O O . TYR A 1 68 ? -8.592 -1.162 27.750 1.00 60.09 68 TYR A O 1
ATOM 558 N N . CYS A 1 69 ? -9.493 -3.155 27.278 1.00 51.62 69 CYS A N 1
ATOM 559 C CA . CYS A 1 69 ? -8.366 -3.986 27.723 1.00 51.62 69 CYS A CA 1
ATOM 560 C C . CYS A 1 69 ? -7.466 -4.468 26.581 1.00 51.62 69 CYS A C 1
ATOM 562 O O . CYS A 1 69 ? -6.603 -5.320 26.787 1.00 51.62 69 CYS A O 1
ATOM 564 N N . LYS A 1 70 ? -7.563 -3.860 25.392 1.00 47.59 70 LYS A N 1
ATOM 565 C CA . LYS A 1 70 ? -6.319 -3.626 24.656 1.00 47.59 70 LYS A CA 1
ATOM 566 C C . LYS A 1 70 ? -5.553 -2.641 25.532 1.00 47.59 70 LYS A C 1
ATOM 568 O O . LYS A 1 70 ? -6.054 -1.539 25.734 1.00 47.59 70 LYS A O 1
ATOM 573 N N . GLY A 1 71 ? -4.434 -3.080 26.116 1.00 46.41 71 GLY A N 1
ATOM 574 C CA . GLY A 1 71 ? -3.535 -2.250 26.930 1.00 46.41 71 GLY A CA 1
ATOM 575 C C . GLY A 1 71 ? -3.114 -0.968 26.197 1.00 46.41 71 GLY A C 1
ATOM 576 O O . GLY A 1 71 ? -3.640 -0.713 25.115 1.00 46.41 71 GLY A O 1
ATOM 577 N N . PRO A 1 72 ? -2.188 -0.143 26.728 1.00 43.59 72 PRO A N 1
ATOM 578 C CA . PRO A 1 72 ? -1.702 1.046 26.019 1.00 43.59 72 PRO A CA 1
ATOM 579 C C . PRO A 1 72 ? -1.357 0.629 24.595 1.00 43.59 72 PRO A C 1
ATOM 581 O O . PRO A 1 72 ? -0.421 -0.135 24.396 1.00 43.59 72 PRO A O 1
ATOM 584 N N . SER A 1 73 ? -2.233 0.969 23.644 1.00 47.59 73 SER A N 1
ATOM 585 C CA . SER A 1 73 ? -2.283 0.206 22.406 1.00 47.59 73 SER A CA 1
ATOM 586 C C . SER A 1 73 ? -0.982 0.487 21.691 1.00 47.59 73 SER A C 1
ATOM 588 O O . SER A 1 73 ? -0.812 1.612 21.205 1.00 47.59 73 SER A O 1
ATOM 590 N N . GLU A 1 74 ? -0.089 -0.509 21.669 1.00 46.97 74 GLU A N 1
ATOM 591 C CA . GLU A 1 74 ? 1.019 -0.563 20.733 1.00 46.97 74 GLU A CA 1
ATOM 592 C C . GLU A 1 74 ? 0.457 -0.075 19.412 1.00 46.97 74 GLU A C 1
ATOM 594 O O . GLU A 1 74 ? -0.632 -0.479 18.979 1.00 46.97 74 GLU A O 1
ATOM 599 N N . ILE A 1 75 ? 1.123 0.943 18.877 1.00 48.50 75 ILE A N 1
ATOM 600 C CA . ILE A 1 75 ? 0.769 1.578 17.620 1.00 48.50 75 ILE A CA 1
ATOM 601 C C . ILE A 1 75 ? 0.457 0.431 16.654 1.00 48.50 75 ILE A C 1
ATOM 603 O O . ILE A 1 75 ? 1.360 -0.369 16.415 1.00 48.50 75 ILE A O 1
ATOM 607 N N . PRO A 1 76 ? -0.795 0.283 16.157 1.00 53.09 76 PRO A N 1
ATOM 608 C CA . PRO A 1 76 ? -1.081 -0.736 15.163 1.00 53.09 76 PRO A CA 1
ATOM 609 C C . PRO A 1 76 ? -0.048 -0.544 14.068 1.00 53.09 76 PRO A C 1
ATOM 611 O O . PRO A 1 76 ? 0.079 0.582 13.560 1.00 53.09 76 PRO A O 1
ATOM 614 N N . GLN A 1 77 ? 0.751 -1.585 13.817 1.00 57.12 77 GLN A N 1
ATOM 615 C CA . GLN A 1 77 ? 1.811 -1.489 12.829 1.00 57.12 77 GLN A CA 1
ATOM 616 C C . GLN A 1 77 ? 1.177 -0.953 11.541 1.00 57.12 77 GLN A C 1
ATOM 618 O O . GLN A 1 77 ? 0.058 -1.360 11.201 1.00 57.12 77 GLN A O 1
ATOM 623 N N . PRO A 1 78 ? 1.793 0.063 10.911 1.00 60.28 78 PRO A N 1
ATOM 624 C CA . PRO A 1 78 ? 1.252 0.640 9.693 1.00 60.28 78 PRO A CA 1
ATOM 625 C C . PRO A 1 78 ? 0.928 -0.470 8.687 1.00 60.28 78 PRO A C 1
ATOM 627 O O . PRO A 1 78 ? 1.664 -1.457 8.632 1.00 60.28 78 PRO A O 1
ATOM 630 N N . PRO A 1 79 ? -0.148 -0.326 7.894 1.00 70.31 79 PRO A N 1
ATOM 631 C CA . PRO A 1 79 ? -0.306 -1.167 6.724 1.00 70.31 79 PRO A CA 1
ATOM 632 C C . PRO A 1 79 ? 0.956 -1.000 5.878 1.00 70.31 79 PRO A C 1
ATOM 634 O O . PRO A 1 79 ? 1.316 0.126 5.519 1.00 70.31 79 PRO A O 1
ATOM 637 N N . LYS A 1 80 ? 1.658 -2.109 5.646 1.00 90.31 80 LYS A N 1
ATOM 638 C CA . LYS A 1 80 ? 2.818 -2.134 4.764 1.00 90.31 80 LYS A CA 1
ATOM 639 C C . LYS A 1 80 ? 2.302 -2.152 3.338 1.00 90.31 80 LYS A C 1
ATOM 641 O O . LYS A 1 80 ? 1.556 -3.061 2.965 1.00 90.31 80 LYS A O 1
ATOM 646 N N . VAL A 1 81 ? 2.659 -1.123 2.584 1.00 94.62 81 VAL A N 1
ATOM 647 C CA . VAL A 1 81 ? 2.207 -0.920 1.210 1.00 94.62 81 VAL A CA 1
ATOM 648 C C . VAL A 1 81 ? 3.320 -1.372 0.281 1.00 94.62 81 VAL A C 1
ATOM 650 O O . VAL A 1 81 ? 4.346 -0.711 0.191 1.00 94.62 81 VAL A O 1
ATOM 653 N N . LEU A 1 82 ? 3.138 -2.493 -0.405 1.00 96.44 82 LEU A N 1
ATOM 654 C CA . LEU A 1 82 ? 4.088 -2.943 -1.418 1.00 96.44 82 LEU A CA 1
ATOM 655 C C . LEU A 1 82 ? 3.758 -2.295 -2.759 1.00 96.44 82 LEU A C 1
ATOM 657 O O . LEU A 1 82 ? 2.636 -2.421 -3.245 1.00 96.44 82 LEU A O 1
ATOM 661 N N . VAL A 1 83 ? 4.737 -1.627 -3.357 1.00 96.94 83 VAL A N 1
ATOM 662 C CA . VAL A 1 83 ? 4.635 -1.027 -4.686 1.00 96.94 83 VAL A CA 1
ATOM 663 C C . VAL A 1 83 ? 5.346 -1.924 -5.693 1.00 96.94 83 VAL A C 1
ATOM 665 O O . VAL A 1 83 ? 6.542 -2.182 -5.580 1.00 96.94 83 VAL A O 1
ATOM 668 N N . ILE A 1 84 ? 4.588 -2.388 -6.681 1.00 95.44 84 ILE A N 1
ATOM 669 C CA . ILE A 1 84 ? 5.042 -3.183 -7.821 1.00 95.44 84 ILE A CA 1
ATOM 670 C C . ILE A 1 84 ? 4.895 -2.307 -9.063 1.00 95.44 84 ILE A C 1
ATOM 672 O O . ILE A 1 84 ? 3.853 -1.688 -9.255 1.00 95.44 84 ILE A O 1
ATOM 676 N N . TYR A 1 85 ? 5.912 -2.241 -9.911 1.00 93.44 85 TYR A N 1
ATOM 677 C CA . TYR A 1 85 ? 5.877 -1.465 -11.150 1.00 93.44 85 TYR A CA 1
ATOM 678 C C . TYR A 1 85 ? 6.865 -2.057 -12.147 1.00 93.44 85 TYR A C 1
ATOM 680 O O . TYR A 1 85 ? 7.853 -2.660 -11.738 1.00 93.44 85 TYR A O 1
ATOM 688 N N . SER A 1 86 ? 6.630 -1.867 -13.445 1.00 88.00 86 SER A N 1
ATOM 689 C CA . SER A 1 86 ? 7.600 -2.310 -14.446 1.00 88.00 86 SER A CA 1
ATOM 690 C C . SER A 1 86 ? 8.772 -1.333 -14.539 1.00 88.00 86 SER A C 1
ATOM 692 O O . SER A 1 86 ? 8.581 -0.141 -14.794 1.00 88.00 86 SER A O 1
ATOM 694 N N . SER A 1 87 ? 9.996 -1.840 -14.374 1.00 83.44 87 SER A N 1
ATOM 695 C CA . SER A 1 87 ? 11.233 -1.053 -14.482 1.00 83.44 87 SER A CA 1
ATOM 696 C C . SER A 1 87 ? 11.715 -0.857 -15.926 1.00 83.44 87 SER A C 1
ATOM 698 O O . SER A 1 87 ? 12.747 -0.221 -16.142 1.00 83.44 87 SER A O 1
ATOM 700 N N . ALA A 1 88 ? 10.962 -1.350 -16.920 1.00 80.94 88 ALA A N 1
ATOM 701 C CA . ALA A 1 88 ? 11.313 -1.274 -18.341 1.00 80.94 88 ALA A CA 1
ATOM 702 C C . ALA A 1 88 ? 11.521 0.168 -18.842 1.00 80.94 88 ALA A C 1
ATOM 704 O O . ALA A 1 88 ? 12.392 0.417 -19.671 1.00 80.94 88 ALA A O 1
ATOM 705 N N . ASN A 1 89 ? 10.763 1.129 -18.304 1.00 83.81 89 ASN A N 1
ATOM 706 C CA . ASN A 1 89 ? 10.903 2.545 -18.626 1.00 83.81 89 ASN A CA 1
ATOM 707 C C . ASN A 1 89 ? 11.481 3.308 -17.422 1.00 83.81 89 ASN A C 1
ATOM 709 O O . ASN A 1 89 ? 10.830 3.461 -16.386 1.00 83.81 89 ASN A O 1
ATOM 713 N N . SER A 1 90 ? 12.696 3.842 -17.560 1.00 82.56 90 SER A N 1
ATOM 714 C CA . SER A 1 90 ? 13.385 4.533 -16.461 1.00 82.56 90 SER A CA 1
ATOM 715 C C . SER A 1 90 ? 12.744 5.866 -16.066 1.00 82.56 90 SER A C 1
ATOM 717 O O . SER A 1 90 ? 12.877 6.291 -14.920 1.00 82.56 90 SER A O 1
ATOM 719 N N . VAL A 1 91 ? 12.060 6.553 -16.987 1.00 87.31 91 VAL A N 1
ATOM 720 C CA . VAL A 1 91 ? 11.321 7.788 -16.667 1.00 87.31 91 VAL A CA 1
ATOM 721 C C . VAL A 1 91 ? 10.108 7.443 -15.808 1.00 87.31 91 VAL A C 1
ATOM 723 O O . VAL A 1 91 ? 9.887 8.072 -14.775 1.00 87.31 91 VAL A O 1
ATOM 726 N N . HIS A 1 92 ? 9.383 6.384 -16.173 1.00 89.62 92 HIS A N 1
ATOM 727 C CA . HIS A 1 92 ? 8.299 5.843 -15.362 1.00 89.62 92 HIS A CA 1
ATOM 728 C C . HIS A 1 92 ? 8.797 5.411 -13.975 1.00 89.62 92 HIS A C 1
ATOM 730 O O . HIS A 1 92 ? 8.225 5.836 -12.973 1.00 89.62 92 HIS A O 1
ATOM 736 N N . ALA A 1 93 ? 9.907 4.670 -13.902 1.00 89.19 93 ALA A N 1
ATOM 737 C CA . ALA A 1 93 ? 10.518 4.265 -12.635 1.00 89.19 93 ALA A CA 1
ATOM 738 C C . ALA A 1 93 ? 10.862 5.469 -11.738 1.00 89.19 93 ALA A C 1
ATOM 740 O O . ALA A 1 93 ? 10.565 5.457 -10.546 1.00 89.19 93 ALA A O 1
ATOM 741 N N . LYS A 1 94 ? 11.409 6.558 -12.301 1.00 90.56 94 LYS A N 1
ATOM 742 C CA 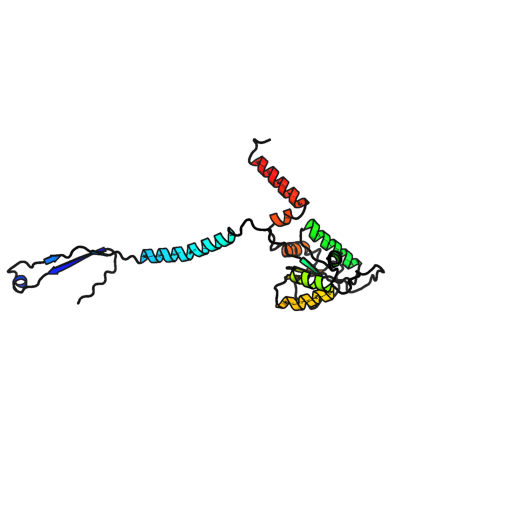. LYS A 1 94 ? 11.665 7.800 -11.546 1.00 90.56 94 LYS A CA 1
ATOM 743 C C . LYS A 1 94 ? 10.385 8.402 -10.963 1.00 90.56 94 LYS A C 1
ATOM 745 O O . LYS A 1 94 ? 10.391 8.813 -9.805 1.00 90.56 94 LYS A O 1
ATOM 750 N N . CYS A 1 95 ? 9.290 8.425 -11.724 1.00 92.81 95 CYS A N 1
ATOM 751 C CA . CYS A 1 95 ? 7.994 8.876 -11.212 1.00 92.81 95 CYS A CA 1
ATOM 752 C C . CYS A 1 95 ? 7.496 7.991 -10.060 1.00 92.81 95 CYS A C 1
ATOM 754 O O . CYS A 1 95 ? 6.968 8.512 -9.079 1.00 92.81 95 CYS A O 1
ATOM 756 N N . VAL A 1 96 ? 7.697 6.672 -10.150 1.00 94.62 96 VAL A N 1
ATOM 757 C CA . VAL A 1 96 ? 7.359 5.740 -9.065 1.00 94.62 96 VAL A CA 1
ATOM 758 C C . VAL A 1 96 ? 8.168 6.044 -7.808 1.00 94.62 96 VAL A C 1
ATOM 760 O O . VAL A 1 96 ? 7.582 6.144 -6.734 1.00 94.62 96 VAL A O 1
ATOM 763 N N . VAL A 1 97 ? 9.479 6.270 -7.931 1.00 94.00 97 VAL A N 1
ATOM 764 C CA . VAL A 1 97 ? 10.329 6.663 -6.794 1.00 94.00 97 VAL A CA 1
ATOM 765 C C . VAL A 1 97 ? 9.808 7.946 -6.143 1.00 94.00 97 VAL A C 1
ATOM 767 O O . VAL A 1 97 ? 9.614 7.976 -4.931 1.00 94.00 97 VAL A O 1
ATOM 770 N N . SER A 1 98 ? 9.479 8.974 -6.934 1.00 95.25 98 SER A N 1
ATOM 771 C CA . SER A 1 98 ? 8.903 10.218 -6.401 1.00 95.25 98 SER A CA 1
ATOM 772 C C . SER A 1 98 ? 7.568 10.000 -5.679 1.00 95.25 98 SER A C 1
ATOM 774 O O . SER A 1 98 ? 7.320 10.622 -4.646 1.00 95.25 98 SER A O 1
ATOM 776 N N . LEU A 1 99 ? 6.712 9.104 -6.182 1.00 95.31 99 LEU A N 1
ATOM 777 C CA . LEU A 1 99 ? 5.469 8.739 -5.500 1.00 95.31 99 LEU A CA 1
ATOM 778 C C . LEU A 1 99 ? 5.743 8.014 -4.177 1.00 95.31 99 LEU A C 1
ATOM 780 O O . LEU A 1 99 ? 5.109 8.322 -3.169 1.00 95.31 99 LEU A O 1
ATOM 784 N N . VAL A 1 100 ? 6.672 7.057 -4.166 1.00 95.19 100 VAL A N 1
ATOM 785 C CA . VAL A 1 100 ? 7.062 6.314 -2.959 1.00 95.19 100 VAL A CA 1
ATOM 786 C C . VAL A 1 100 ? 7.588 7.269 -1.890 1.00 95.19 100 VAL A C 1
ATOM 788 O O . VAL A 1 100 ? 7.167 7.183 -0.733 1.00 95.19 100 VAL A O 1
ATOM 791 N N . ASP A 1 101 ? 8.456 8.203 -2.274 1.00 94.12 101 ASP A N 1
ATOM 792 C CA . ASP A 1 101 ? 9.001 9.212 -1.368 1.00 94.12 101 ASP A CA 1
ATOM 793 C C . ASP A 1 101 ? 7.891 10.092 -0.792 1.00 94.12 101 ASP A C 1
ATOM 795 O O . ASP A 1 101 ? 7.826 10.263 0.424 1.00 94.12 101 ASP A O 1
ATOM 799 N N . TYR A 1 102 ? 6.954 10.550 -1.627 1.00 93.06 102 TYR A N 1
ATOM 800 C CA . TYR A 1 102 ? 5.791 11.315 -1.176 1.00 93.06 102 TYR A CA 1
ATOM 801 C C . TYR A 1 102 ? 4.921 10.523 -0.181 1.00 93.06 102 TYR A C 1
ATOM 803 O O . TYR A 1 102 ? 4.527 11.032 0.870 1.00 93.06 102 TYR A O 1
ATOM 811 N N . LEU A 1 103 ? 4.613 9.254 -0.477 1.00 92.00 103 LEU A N 1
ATOM 812 C CA . LEU A 1 103 ? 3.797 8.409 0.403 1.00 92.00 103 LEU A CA 1
ATOM 813 C C . LEU A 1 103 ? 4.470 8.182 1.766 1.00 92.00 103 LEU A C 1
ATOM 815 O O . LEU A 1 103 ? 3.783 8.094 2.789 1.00 92.00 103 LEU A O 1
ATOM 819 N N . ARG A 1 104 ? 5.803 8.122 1.797 1.00 89.94 104 ARG A N 1
ATOM 820 C CA . ARG A 1 104 ? 6.584 8.012 3.033 1.00 89.94 104 ARG A CA 1
ATOM 821 C C . ARG A 1 104 ? 6.651 9.334 3.792 1.00 89.94 104 ARG A C 1
ATOM 823 O O . ARG A 1 104 ? 6.341 9.346 4.982 1.00 89.94 104 ARG A O 1
ATOM 830 N N . SER A 1 105 ? 7.039 10.427 3.134 1.00 87.31 105 SER A N 1
ATOM 831 C CA . SER A 1 105 ? 7.305 11.710 3.796 1.00 87.31 105 SER A CA 1
ATOM 832 C C . SER A 1 105 ? 6.028 12.438 4.203 1.00 87.31 105 SER A C 1
ATOM 834 O O . SER A 1 105 ? 5.920 12.886 5.344 1.00 87.31 105 SER A O 1
ATOM 836 N N . GLU A 1 106 ? 5.047 12.509 3.301 1.00 86.75 106 GLU A N 1
ATOM 837 C CA . GLU A 1 106 ? 3.843 13.326 3.475 1.00 86.75 106 GLU A CA 1
ATOM 838 C C . GLU A 1 106 ? 2.676 12.528 4.052 1.00 86.75 106 GLU A C 1
ATOM 840 O O . GLU A 1 106 ? 1.879 13.049 4.832 1.00 86.75 106 GLU A O 1
ATOM 845 N N . CYS A 1 107 ? 2.559 11.250 3.686 1.00 83.62 107 CYS A N 1
ATOM 846 C CA . CYS A 1 107 ? 1.451 10.410 4.142 1.00 83.62 107 CYS A CA 1
ATOM 847 C C . CYS A 1 107 ? 1.826 9.472 5.301 1.00 83.62 107 CYS A C 1
ATOM 849 O O . CYS A 1 107 ? 0.929 8.939 5.965 1.00 83.62 107 CYS A O 1
ATOM 851 N N . GLY A 1 108 ? 3.121 9.275 5.573 1.00 83.06 108 GLY A N 1
ATOM 852 C CA . GLY A 1 108 ? 3.598 8.415 6.657 1.00 83.06 108 GLY A CA 1
ATOM 853 C C . GLY A 1 108 ? 3.231 6.938 6.473 1.00 83.06 108 GLY A C 1
ATOM 854 O O . GLY A 1 108 ? 2.950 6.247 7.462 1.00 83.06 108 GLY A O 1
ATOM 855 N N . PHE A 1 109 ? 3.160 6.461 5.227 1.00 88.69 109 PHE A N 1
ATOM 856 C CA . PHE A 1 109 ? 2.986 5.040 4.929 1.00 88.69 109 PHE A CA 1
ATOM 857 C C . PHE A 1 109 ? 4.322 4.298 4.997 1.00 88.69 109 PHE A C 1
ATOM 859 O O . PHE A 1 109 ? 5.362 4.821 4.598 1.00 88.69 109 PHE A O 1
ATOM 866 N N . ASP A 1 110 ? 4.278 3.056 5.481 1.00 90.88 110 ASP A N 1
ATOM 867 C CA . ASP A 1 110 ? 5.417 2.141 5.419 1.00 90.88 110 ASP A CA 1
ATOM 868 C C . ASP A 1 110 ? 5.397 1.450 4.053 1.00 90.88 110 ASP A C 1
ATOM 870 O O . ASP A 1 110 ? 4.692 0.461 3.844 1.00 90.88 110 ASP A O 1
ATOM 874 N N . VAL A 1 111 ? 6.064 2.071 3.084 1.00 94.44 111 VAL A N 1
ATOM 875 C CA . VAL A 1 111 ? 6.081 1.610 1.692 1.00 94.44 111 VAL A CA 1
ATOM 876 C C . VAL A 1 111 ? 7.261 0.668 1.480 1.00 94.44 111 VAL A C 1
AT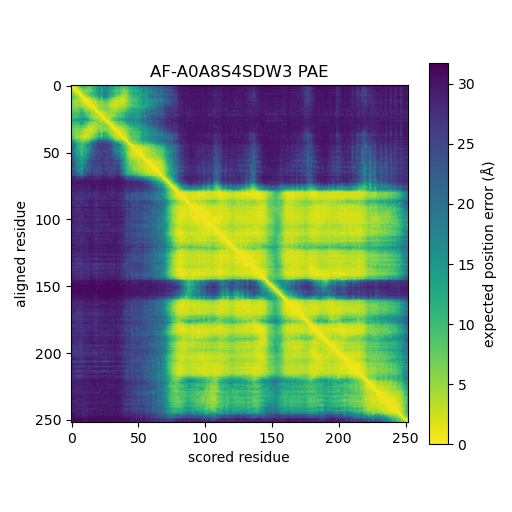OM 878 O O . VAL A 1 111 ? 8.363 0.984 1.914 1.00 94.44 111 VAL A O 1
ATOM 881 N N . LEU A 1 112 ? 7.051 -0.447 0.787 1.00 94.56 112 LEU A N 1
ATOM 882 C CA . LEU A 1 112 ? 8.082 -1.374 0.319 1.00 94.56 112 LEU A CA 1
ATOM 883 C C . LEU A 1 112 ? 8.175 -1.257 -1.204 1.00 94.56 112 LEU A C 1
ATOM 885 O O . LEU A 1 112 ? 7.152 -1.360 -1.880 1.00 94.56 112 LEU A O 1
ATOM 889 N N . TYR A 1 113 ? 9.372 -1.055 -1.749 1.00 94.69 113 TYR A N 1
ATOM 890 C CA . TYR A 1 113 ? 9.599 -1.060 -3.198 1.00 94.69 113 TYR A CA 1
ATOM 891 C C . TYR A 1 113 ? 11.002 -1.590 -3.530 1.00 94.69 113 TYR A C 1
ATOM 893 O O . TYR A 1 113 ? 11.871 -1.652 -2.659 1.00 94.69 113 TYR A O 1
ATOM 901 N N . ASP A 1 114 ? 11.218 -1.988 -4.783 1.00 90.69 114 ASP A N 1
ATOM 902 C CA . ASP A 1 114 ? 12.439 -2.662 -5.251 1.00 90.69 114 ASP A CA 1
ATOM 903 C C . ASP A 1 114 ? 13.746 -1.894 -4.964 1.00 90.69 114 ASP A C 1
ATOM 905 O O . ASP A 1 114 ? 14.784 -2.503 -4.700 1.00 90.69 114 ASP A O 1
ATOM 909 N N . GLY A 1 115 ? 13.711 -0.561 -4.919 1.00 87.75 115 GLY A N 1
ATOM 910 C CA . GLY A 1 115 ? 14.869 0.262 -4.564 1.00 87.75 115 GLY A CA 1
ATOM 911 C C . GLY A 1 115 ? 15.364 0.077 -3.123 1.00 87.75 115 GLY A C 1
ATOM 912 O O . GLY A 1 115 ? 16.461 0.530 -2.796 1.00 87.75 115 GLY A O 1
ATOM 913 N N . ASP A 1 116 ? 14.608 -0.601 -2.253 1.00 88.38 116 ASP A N 1
ATOM 914 C CA . ASP A 1 116 ? 15.065 -0.957 -0.906 1.00 88.38 116 ASP A CA 1
ATOM 915 C C . ASP A 1 116 ? 15.872 -2.259 -0.854 1.00 88.38 116 ASP A C 1
ATOM 917 O O . ASP A 1 116 ? 16.514 -2.517 0.165 1.00 88.38 116 ASP A O 1
ATOM 921 N N . ILE A 1 117 ? 15.903 -3.058 -1.930 1.00 88.31 117 ILE A N 1
ATOM 922 C CA . ILE A 1 117 ? 16.639 -4.335 -1.969 1.00 88.31 117 ILE A CA 1
ATOM 923 C C . ILE A 1 117 ? 18.118 -4.109 -1.645 1.00 88.31 117 ILE A C 1
ATOM 925 O O . ILE A 1 117 ? 18.688 -4.823 -0.823 1.00 88.31 117 ILE A O 1
ATOM 929 N N . THR A 1 118 ? 18.721 -3.058 -2.205 1.00 86.56 118 THR A N 1
ATOM 930 C CA . THR A 1 118 ? 20.134 -2.693 -1.984 1.00 86.56 118 THR A CA 1
ATOM 931 C C . THR A 1 118 ? 20.449 -2.278 -0.546 1.00 86.56 118 THR A C 1
ATOM 933 O O . THR A 1 118 ? 21.612 -2.250 -0.154 1.00 86.56 118 THR A O 1
ATOM 936 N N . LYS A 1 119 ? 19.428 -1.956 0.257 1.00 86.56 119 LYS A N 1
ATOM 937 C CA . LYS A 1 119 ? 19.572 -1.606 1.678 1.00 86.56 119 LYS A CA 1
ATOM 938 C C . LYS A 1 119 ? 19.454 -2.828 2.590 1.00 86.56 119 LYS A C 1
ATOM 940 O O . LYS A 1 119 ? 19.702 -2.715 3.789 1.00 86.56 119 LYS A O 1
ATOM 945 N N . THR A 1 120 ? 19.041 -3.977 2.055 1.00 85.62 120 THR A N 1
ATOM 946 C CA . THR A 1 120 ? 18.953 -5.224 2.821 1.00 85.62 120 THR A CA 1
ATOM 947 C C . THR A 1 120 ? 20.332 -5.845 3.020 1.00 85.62 120 THR A C 1
ATOM 949 O O . THR A 1 120 ? 21.243 -5.659 2.215 1.00 85.62 120 THR A O 1
ATOM 952 N N . SER A 1 121 ? 20.481 -6.637 4.083 1.00 85.31 121 SER A N 1
ATOM 953 C CA . SER A 1 121 ? 21.740 -7.323 4.402 1.00 85.31 121 SER A CA 1
ATOM 954 C C . SER A 1 121 ? 22.165 -8.352 3.351 1.00 85.31 121 SER A C 1
ATOM 956 O O . SER A 1 121 ? 23.357 -8.602 3.205 1.00 85.31 121 SER A O 1
ATOM 958 N N . HIS A 1 122 ? 21.210 -8.952 2.635 1.00 84.69 122 HIS A N 1
ATOM 959 C CA . HIS A 1 122 ? 21.475 -9.962 1.608 1.00 84.69 122 HIS A CA 1
ATOM 960 C C . HIS A 1 122 ? 21.543 -9.376 0.194 1.00 84.69 122 HIS A C 1
ATOM 962 O O . HIS A 1 122 ? 22.200 -9.962 -0.658 1.00 84.69 122 HIS A O 1
ATOM 968 N N . SER A 1 123 ? 20.867 -8.250 -0.076 1.00 85.25 123 SER A N 1
ATOM 969 C CA . SER A 1 123 ? 20.724 -7.668 -1.426 1.00 85.25 123 SER A CA 1
ATOM 970 C C . SER A 1 123 ? 20.173 -8.639 -2.486 1.00 85.25 123 SER A C 1
ATOM 972 O O . SER A 1 123 ? 20.286 -8.399 -3.685 1.00 85.25 123 SER A O 1
ATOM 974 N N . ASP A 1 124 ? 19.551 -9.731 -2.037 1.00 88.00 124 ASP A N 1
ATOM 975 C CA . ASP A 1 124 ? 18.927 -10.751 -2.880 1.00 88.00 124 ASP A CA 1
ATOM 976 C C . ASP A 1 124 ? 17.454 -10.384 -3.173 1.00 88.00 124 ASP A C 1
ATOM 978 O O . ASP A 1 124 ? 16.652 -10.326 -2.228 1.00 88.00 124 ASP A O 1
ATOM 982 N N . PRO A 1 125 ? 17.079 -10.153 -4.448 1.00 89.75 125 PRO A N 1
ATOM 983 C CA . PRO A 1 125 ? 15.704 -9.837 -4.837 1.00 89.75 125 PRO A CA 1
ATOM 984 C C . PRO A 1 125 ? 14.700 -10.939 -4.512 1.00 89.75 125 PRO A C 1
ATOM 986 O O . PRO A 1 125 ? 13.550 -10.621 -4.226 1.00 89.75 125 PRO A O 1
ATOM 989 N N . TYR A 1 126 ? 15.100 -12.211 -4.550 1.00 91.50 126 TYR A N 1
ATOM 990 C CA . TYR A 1 126 ? 14.202 -13.333 -4.302 1.00 91.50 126 TYR A CA 1
ATOM 991 C C . TYR A 1 126 ? 13.740 -13.361 -2.850 1.00 91.50 126 TYR A C 1
ATOM 993 O O . TYR A 1 126 ? 12.539 -13.298 -2.577 1.00 91.50 126 TYR A O 1
ATOM 1001 N N . PHE A 1 127 ? 14.696 -13.373 -1.919 1.00 90.75 127 PHE A N 1
ATOM 1002 C CA . PHE A 1 127 ? 14.394 -13.336 -0.488 1.00 90.75 127 PHE A CA 1
ATOM 1003 C C . PHE A 1 127 ? 13.653 -12.058 -0.095 1.00 90.75 127 PHE A C 1
ATOM 1005 O O . PHE A 1 127 ? 12.716 -12.109 0.703 1.00 90.75 127 PHE A O 1
ATOM 1012 N N . TRP A 1 128 ? 14.033 -10.915 -0.677 1.00 93.44 128 TRP A N 1
ATOM 1013 C CA . TRP A 1 128 ? 13.336 -9.662 -0.408 1.00 93.44 128 TRP A CA 1
ATOM 1014 C C . TRP A 1 128 ? 11.888 -9.703 -0.905 1.00 93.44 128 TRP A C 1
ATOM 1016 O O . TRP A 1 128 ? 10.988 -9.316 -0.166 1.00 93.44 128 TRP A O 1
ATOM 1026 N N . ALA A 1 129 ? 11.644 -10.188 -2.126 1.00 92.94 129 ALA A N 1
ATOM 1027 C CA . ALA A 1 129 ? 10.311 -10.232 -2.719 1.00 92.94 129 ALA A CA 1
ATOM 1028 C C . ALA A 1 129 ? 9.357 -11.135 -1.925 1.00 92.94 129 ALA A C 1
ATOM 1030 O O . ALA A 1 129 ? 8.213 -10.750 -1.668 1.00 92.94 129 ALA A O 1
ATOM 1031 N N . GLU A 1 130 ? 9.836 -12.301 -1.484 1.00 92.19 130 GLU A N 1
ATOM 1032 C CA . GLU A 1 130 ? 9.075 -13.202 -0.615 1.00 92.19 130 GLU A CA 1
ATOM 1033 C C . GLU A 1 130 ? 8.699 -12.515 0.710 1.00 92.19 130 GLU A C 1
ATOM 1035 O O . GLU A 1 130 ? 7.529 -12.511 1.115 1.00 92.19 130 GLU A O 1
ATOM 1040 N N . ASP A 1 131 ? 9.670 -11.878 1.371 1.00 91.94 131 ASP A N 1
ATOM 1041 C CA . ASP A 1 131 ? 9.444 -11.194 2.643 1.00 91.94 131 ASP A CA 1
ATOM 1042 C C . ASP A 1 131 ? 8.536 -9.962 2.489 1.00 91.94 131 ASP A C 1
ATOM 1044 O O . ASP A 1 131 ? 7.666 -9.711 3.331 1.00 91.94 131 ASP A O 1
ATOM 1048 N N . ALA A 1 132 ? 8.678 -9.217 1.394 1.00 93.50 132 ALA A N 1
ATOM 1049 C CA . ALA A 1 132 ? 7.876 -8.040 1.092 1.00 93.50 132 ALA A CA 1
ATOM 1050 C C . ALA A 1 132 ? 6.404 -8.404 0.840 1.00 93.50 132 ALA A C 1
ATOM 1052 O O . ALA A 1 132 ? 5.513 -7.815 1.458 1.00 93.50 132 ALA A O 1
ATOM 1053 N N . ILE A 1 133 ? 6.133 -9.423 0.014 1.00 93.56 133 ILE A N 1
ATOM 1054 C CA . ILE A 1 133 ? 4.776 -9.950 -0.236 1.00 93.56 133 ILE A CA 1
ATOM 1055 C C . ILE A 1 133 ? 4.138 -10.429 1.070 1.00 93.56 133 ILE A C 1
ATOM 1057 O O . ILE A 1 133 ? 2.966 -10.145 1.350 1.00 93.56 133 ILE A O 1
ATOM 1061 N N . ARG A 1 134 ? 4.901 -11.155 1.895 1.00 91.19 134 ARG A N 1
ATOM 1062 C CA . ARG A 1 134 ? 4.419 -11.684 3.174 1.00 91.19 134 ARG A CA 1
ATOM 1063 C C . ARG A 1 134 ? 4.009 -10.566 4.126 1.00 91.19 134 ARG A C 1
ATOM 1065 O O . ARG A 1 134 ? 2.944 -10.653 4.737 1.00 91.19 134 ARG A O 1
ATOM 1072 N N . GLN A 1 135 ? 4.820 -9.519 4.222 1.00 91.19 135 GLN A N 1
ATOM 1073 C CA . GLN A 1 135 ? 4.606 -8.403 5.139 1.00 91.19 135 GLN A CA 1
ATOM 1074 C C . GLN A 1 135 ? 3.543 -7.404 4.673 1.00 91.19 135 GLN A C 1
ATOM 1076 O O . GLN A 1 135 ? 2.877 -6.800 5.513 1.00 91.19 135 GLN A O 1
ATOM 1081 N N . ALA A 1 136 ? 3.372 -7.218 3.365 1.00 93.31 136 ALA A N 1
ATOM 1082 C CA . ALA A 1 136 ? 2.453 -6.224 2.824 1.00 93.31 136 ALA A CA 1
ATOM 1083 C C . ALA A 1 136 ? 0.986 -6.545 3.142 1.00 93.31 136 ALA A C 1
ATOM 1085 O O . ALA A 1 136 ? 0.533 -7.676 2.967 1.00 93.31 136 ALA A O 1
ATOM 1086 N N . SER A 1 137 ? 0.210 -5.558 3.583 1.00 91.00 137 SER A N 1
ATOM 1087 C CA . SER A 1 137 ? -1.253 -5.678 3.716 1.00 91.00 137 SER A CA 1
ATOM 1088 C C . SER A 1 137 ? -1.984 -5.168 2.475 1.00 91.00 137 SER A C 1
ATOM 1090 O O . SER A 1 137 ? -3.072 -5.650 2.132 1.00 91.00 137 SER A O 1
ATOM 1092 N N . ASP A 1 138 ? -1.371 -4.193 1.812 1.00 93.69 138 ASP A N 1
ATOM 1093 C CA . ASP A 1 138 ? -1.877 -3.504 0.639 1.00 93.69 138 ASP A CA 1
ATOM 1094 C C . ASP A 1 138 ? -0.794 -3.550 -0.441 1.00 93.69 138 ASP A C 1
ATOM 1096 O O . ASP A 1 138 ? 0.392 -3.377 -0.160 1.00 93.69 138 ASP A O 1
ATOM 1100 N N . ILE A 1 139 ? -1.203 -3.836 -1.670 1.00 95.69 139 ILE A N 1
ATOM 1101 C CA . ILE A 1 139 ? -0.316 -4.008 -2.814 1.00 95.69 139 ILE A CA 1
ATOM 11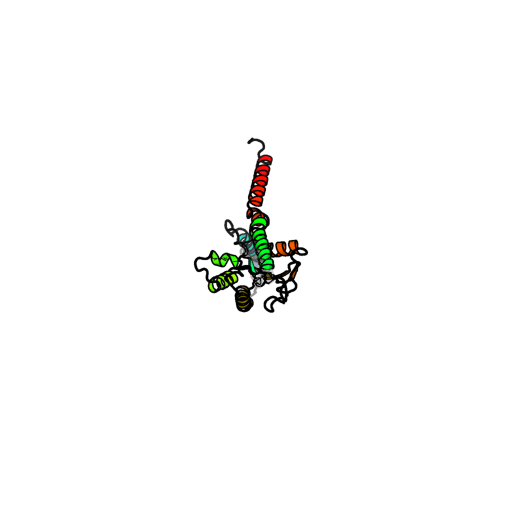02 C C . ILE A 1 139 ? -0.814 -3.080 -3.913 1.00 95.69 139 ILE A C 1
ATOM 1104 O O . ILE A 1 139 ? -1.971 -3.152 -4.328 1.00 95.69 139 ILE A O 1
ATOM 1108 N N . ILE A 1 140 ? 0.068 -2.201 -4.363 1.00 96.75 140 ILE A N 1
ATOM 1109 C CA . ILE A 1 140 ? -0.177 -1.257 -5.442 1.00 96.75 140 ILE A CA 1
ATOM 1110 C C . ILE A 1 140 ? 0.624 -1.730 -6.644 1.00 96.75 140 ILE A C 1
ATOM 1112 O O . ILE A 1 140 ? 1.850 -1.759 -6.591 1.00 96.75 140 ILE A O 1
ATOM 1116 N N . TYR A 1 141 ? -0.062 -2.069 -7.727 1.00 97.00 141 TYR A N 1
ATOM 1117 C CA . TYR A 1 141 ? 0.562 -2.249 -9.027 1.00 97.00 141 TYR A CA 1
ATOM 1118 C C . TYR A 1 141 ? 0.461 -0.946 -9.820 1.00 97.00 141 TYR A C 1
ATOM 1120 O O . TYR A 1 141 ? -0.638 -0.463 -10.086 1.00 97.00 141 TYR A O 1
ATOM 1128 N N . ILE A 1 142 ? 1.592 -0.353 -10.184 1.00 96.56 142 ILE A N 1
ATOM 1129 C CA . ILE A 1 142 ? 1.639 0.852 -11.008 1.00 96.56 142 ILE A CA 1
ATOM 1130 C C . ILE A 1 142 ? 1.792 0.427 -12.463 1.00 96.56 142 ILE A C 1
ATOM 1132 O O . ILE A 1 142 ? 2.762 -0.231 -12.840 1.00 96.56 142 ILE A O 1
ATOM 1136 N N . VAL A 1 143 ? 0.815 0.813 -13.277 1.00 94.31 143 VAL A N 1
ATOM 1137 C CA . VAL A 1 143 ? 0.760 0.439 -14.689 1.00 94.31 143 VAL A CA 1
ATOM 1138 C C . VAL A 1 143 ? 1.786 1.257 -15.469 1.00 94.31 143 VAL A C 1
ATOM 1140 O O . VAL A 1 143 ? 1.763 2.488 -15.434 1.00 94.31 143 VAL A O 1
ATOM 1143 N N . GLY A 1 144 ? 2.691 0.582 -16.174 1.00 90.12 144 GLY A N 1
ATOM 1144 C CA . GLY A 1 144 ? 3.692 1.224 -17.029 1.00 90.12 144 GLY A CA 1
ATOM 1145 C C . GLY A 1 144 ? 3.123 1.708 -18.371 1.00 90.12 144 GLY A C 1
ATOM 1146 O O . GLY A 1 144 ? 1.983 1.389 -18.717 1.00 90.12 144 GLY A O 1
ATOM 1147 N N . PRO A 1 145 ? 3.895 2.483 -19.148 1.00 89.25 145 PRO A N 1
ATOM 1148 C CA . PRO A 1 145 ? 3.566 2.779 -20.538 1.00 89.25 145 PRO A CA 1
ATOM 1149 C C . PRO A 1 145 ? 3.783 1.555 -21.454 1.00 89.25 145 PRO A C 1
ATOM 1151 O O . PRO A 1 145 ? 4.622 0.705 -21.163 1.00 89.25 145 PRO A O 1
ATOM 1154 N N . THR A 1 146 ? 3.037 1.459 -22.558 1.00 79.56 146 THR A N 1
ATOM 1155 C CA . THR A 1 146 ? 3.129 0.369 -23.556 1.00 79.56 146 THR A CA 1
ATOM 1156 C C . THR A 1 146 ? 4.374 0.473 -24.422 1.00 79.56 146 THR A C 1
ATOM 1158 O O . THR A 1 146 ? 4.892 -0.538 -24.889 1.00 79.56 146 THR A O 1
ATOM 1161 N N . GLU A 1 147 ? 4.825 1.699 -24.671 1.00 64.69 147 GLU A N 1
ATOM 1162 C CA . GLU A 1 147 ? 5.913 1.973 -25.593 1.00 64.69 147 GLU A CA 1
ATOM 1163 C C . GLU A 1 147 ? 7.169 2.382 -24.822 1.00 64.69 147 GLU A C 1
ATOM 1165 O O . GLU A 1 147 ? 7.171 3.319 -24.016 1.00 64.69 147 GLU A O 1
ATOM 1170 N N . ASN A 1 148 ? 8.275 1.697 -25.111 1.00 59.12 148 ASN A N 1
ATOM 1171 C CA . ASN A 1 148 ? 9.615 2.143 -24.747 1.00 59.12 148 ASN A CA 1
ATOM 1172 C C . ASN A 1 148 ? 10.048 3.295 -25.678 1.00 59.12 148 ASN A C 1
ATOM 1174 O O . ASN A 1 148 ? 11.153 3.266 -26.210 1.00 59.12 148 ASN A O 1
ATOM 1178 N N . GLU A 1 149 ? 9.197 4.306 -25.911 1.00 50.22 149 GLU A N 1
ATOM 1179 C CA . GLU A 1 149 ? 9.525 5.456 -26.783 1.00 50.22 149 GLU A CA 1
ATOM 1180 C C . GLU A 1 149 ? 10.809 6.168 -26.332 1.00 50.22 149 GLU A C 1
ATOM 1182 O O . GLU A 1 149 ? 11.494 6.816 -27.118 1.00 50.22 149 GLU A O 1
ATOM 1187 N N . PHE A 1 150 ? 11.174 5.988 -25.063 1.00 53.66 150 PHE A N 1
ATOM 1188 C CA . PHE A 1 150 ? 12.428 6.433 -24.490 1.00 53.66 150 PHE A CA 1
ATOM 1189 C C . PHE A 1 150 ? 13.207 5.229 -23.948 1.00 53.66 150 PHE A C 1
ATOM 1191 O O . PHE A 1 150 ? 13.352 5.072 -22.732 1.00 53.66 150 PHE A O 1
ATOM 1198 N N . GLU A 1 151 ? 13.741 4.388 -24.843 1.00 48.19 151 GLU A N 1
ATOM 1199 C CA . GLU A 1 151 ? 14.952 3.598 -24.569 1.00 48.19 151 GLU A CA 1
ATOM 1200 C C . GLU A 1 151 ? 16.090 4.573 -24.255 1.00 48.19 151 GLU A C 1
ATOM 1202 O O . GLU A 1 151 ? 16.924 4.944 -25.078 1.00 48.19 151 GLU A O 1
ATOM 1207 N N . SER A 1 152 ? 16.066 5.096 -23.040 1.00 45.91 152 SER A N 1
ATOM 1208 C CA . SER A 1 152 ? 17.132 5.937 -22.552 1.00 45.91 152 SER A CA 1
ATOM 1209 C C . SER A 1 152 ? 18.222 5.026 -22.011 1.00 45.91 152 SER A C 1
ATOM 1211 O O . SER A 1 152 ? 17.976 4.156 -21.179 1.00 45.91 152 SER A O 1
ATOM 1213 N N . SER A 1 153 ? 19.430 5.236 -22.519 1.00 47.09 153 SER A N 1
ATOM 1214 C CA . SER A 1 153 ? 20.708 4.609 -22.174 1.00 47.09 153 SER A CA 1
ATOM 1215 C C . SER A 1 153 ? 21.165 4.917 -20.737 1.00 47.09 153 SER A C 1
ATOM 1217 O O . SER A 1 153 ? 22.345 5.124 -20.461 1.00 47.09 153 SER A O 1
ATOM 1219 N N . PHE A 1 154 ? 20.221 4.982 -19.801 1.00 45.25 154 PHE A N 1
ATOM 1220 C CA . PHE A 1 154 ? 20.476 5.032 -18.372 1.00 45.25 154 PHE A CA 1
ATOM 1221 C C . PHE A 1 154 ? 20.565 3.606 -17.833 1.00 45.25 154 PHE A C 1
ATOM 1223 O O . PHE A 1 154 ? 19.905 2.715 -18.369 1.00 45.25 154 PHE A O 1
ATOM 1230 N N . PRO A 1 155 ? 21.358 3.371 -16.774 1.00 44.56 155 PRO A N 1
ATOM 1231 C CA . PRO A 1 155 ? 21.430 2.057 -16.166 1.00 44.56 155 PRO A CA 1
ATOM 1232 C C . PRO A 1 155 ? 20.036 1.702 -15.654 1.00 44.56 155 PRO A C 1
ATOM 1234 O O . PRO A 1 155 ? 19.535 2.295 -14.696 1.00 44.56 155 PRO A O 1
ATOM 1237 N N . THR A 1 156 ? 19.396 0.759 -16.338 1.00 52.41 156 THR A N 1
ATOM 1238 C CA . THR A 1 156 ? 18.240 0.035 -15.825 1.00 52.41 156 THR A CA 1
ATOM 1239 C C . THR A 1 156 ? 18.647 -0.515 -14.460 1.00 52.41 156 THR A C 1
ATOM 1241 O O . THR A 1 156 ? 19.813 -0.879 -14.271 1.00 52.41 156 THR A O 1
ATOM 1244 N N . SER A 1 157 ? 17.752 -0.479 -13.468 1.00 52.34 157 SER A N 1
ATOM 1245 C CA . SER A 1 157 ? 18.083 -0.995 -12.139 1.00 52.34 157 SER A CA 1
ATOM 1246 C C . SER A 1 157 ? 18.708 -2.385 -12.299 1.00 52.34 157 SER A C 1
ATOM 1248 O O . SER A 1 157 ? 18.197 -3.216 -13.044 1.00 52.34 157 SER A O 1
ATOM 1250 N N . ALA A 1 158 ? 19.846 -2.636 -11.641 1.00 51.97 158 ALA A N 1
ATOM 1251 C CA . ALA A 1 158 ? 20.604 -3.887 -11.801 1.00 51.97 158 ALA A CA 1
ATOM 1252 C C . ALA A 1 158 ? 19.780 -5.150 -11.456 1.00 51.97 158 ALA A C 1
ATOM 1254 O O . ALA A 1 158 ? 20.200 -6.273 -11.724 1.00 51.97 158 ALA A O 1
ATOM 1255 N N . LEU A 1 159 ? 18.602 -4.948 -10.865 1.00 64.06 159 LEU A N 1
ATOM 1256 C CA . LEU A 1 159 ? 17.596 -5.934 -10.526 1.00 64.06 159 LEU A CA 1
ATOM 1257 C C . LEU A 1 159 ? 16.477 -5.909 -11.577 1.00 64.06 159 LEU A C 1
ATOM 1259 O O . LEU A 1 159 ? 15.392 -5.374 -11.352 1.00 64.06 159 LEU A O 1
ATOM 1263 N N . HIS A 1 160 ? 16.763 -6.472 -12.749 1.00 66.56 160 HIS A N 1
ATOM 1264 C CA . HIS A 1 160 ? 15.743 -6.710 -13.767 1.00 66.56 160 HIS A CA 1
ATOM 1265 C C . HIS A 1 160 ? 14.688 -7.712 -13.264 1.00 66.56 160 HIS A C 1
ATOM 1267 O O . HIS A 1 160 ? 15.003 -8.631 -12.510 1.00 66.56 160 HIS A O 1
ATOM 1273 N N . ASP A 1 161 ? 13.442 -7.547 -13.718 1.00 79.75 161 ASP A N 1
ATOM 1274 C CA . ASP A 1 161 ? 12.336 -8.505 -13.555 1.00 79.75 161 ASP A CA 1
ATOM 1275 C C . ASP A 1 161 ? 11.819 -8.751 -12.118 1.00 79.75 161 ASP A C 1
ATOM 1277 O O . ASP A 1 161 ? 11.098 -9.724 -11.864 1.00 79.75 161 ASP A O 1
ATOM 1281 N N . VAL A 1 162 ? 12.117 -7.860 -11.163 1.00 87.25 162 VAL A N 1
ATOM 1282 C CA . VAL A 1 162 ? 11.546 -7.928 -9.798 1.00 87.25 162 VAL A CA 1
ATOM 1283 C C . VAL A 1 162 ? 10.017 -7.830 -9.827 1.00 87.25 162 VAL A C 1
ATOM 1285 O O . VAL A 1 162 ? 9.334 -8.472 -9.032 1.00 87.25 162 VAL A O 1
ATOM 1288 N N . ASP A 1 163 ? 9.462 -7.080 -10.774 1.00 90.56 163 ASP A N 1
ATOM 1289 C CA . ASP A 1 163 ? 8.023 -6.964 -10.999 1.00 90.56 163 ASP A CA 1
ATOM 1290 C C . ASP A 1 163 ? 7.381 -8.308 -11.352 1.00 90.56 163 ASP A C 1
ATOM 1292 O O . ASP A 1 163 ? 6.402 -8.706 -10.718 1.00 90.56 163 ASP A O 1
ATOM 1296 N N . LYS A 1 164 ? 7.969 -9.056 -12.292 1.00 91.38 164 LYS A N 1
ATOM 1297 C CA . LYS A 1 164 ? 7.506 -10.399 -12.673 1.00 91.38 164 LYS A CA 1
ATOM 1298 C C . LYS A 1 164 ? 7.566 -11.363 -11.494 1.00 91.38 164 LYS A C 1
ATOM 1300 O O . LYS A 1 164 ? 6.635 -12.140 -11.281 1.00 91.38 164 LYS A O 1
ATOM 1305 N N . LEU A 1 165 ? 8.639 -11.292 -10.711 1.00 92.44 165 LEU A N 1
ATOM 1306 C CA . LEU A 1 165 ? 8.813 -12.113 -9.518 1.00 92.44 165 LEU A CA 1
ATOM 1307 C C . LEU A 1 165 ? 7.744 -11.809 -8.454 1.00 92.44 165 LEU A C 1
ATOM 1309 O O . LEU A 1 165 ? 7.127 -12.728 -7.912 1.00 92.44 165 LEU A O 1
ATOM 1313 N N . LEU A 1 166 ? 7.482 -10.529 -8.177 1.00 94.31 166 LEU A N 1
ATOM 1314 C CA . LEU A 1 166 ? 6.450 -10.109 -7.227 1.00 94.31 166 LEU A CA 1
ATOM 1315 C C . LEU A 1 166 ? 5.045 -10.493 -7.706 1.00 94.31 166 LEU A C 1
ATOM 1317 O O . LEU A 1 166 ? 4.242 -10.960 -6.901 1.00 94.31 166 LEU A O 1
ATOM 1321 N N . LEU A 1 167 ? 4.748 -10.353 -9.001 1.00 93.94 167 LEU A N 1
ATOM 1322 C CA . LEU A 1 167 ? 3.474 -10.792 -9.583 1.00 93.94 167 LEU A CA 1
ATOM 1323 C C . LEU A 1 167 ? 3.296 -12.311 -9.463 1.00 93.94 167 LEU A C 1
ATOM 1325 O O . LEU A 1 167 ? 2.226 -12.779 -9.066 1.00 93.94 167 LEU A O 1
ATOM 1329 N N . TYR A 1 168 ? 4.355 -13.087 -9.707 1.00 93.62 168 TYR A N 1
ATOM 1330 C CA . TYR A 1 168 ? 4.338 -14.532 -9.491 1.00 93.62 168 TYR A CA 1
ATOM 1331 C C . TYR A 1 168 ? 4.021 -14.885 -8.030 1.00 93.62 168 TYR A C 1
ATOM 1333 O O . TYR A 1 168 ? 3.106 -15.670 -7.767 1.00 93.62 168 TYR A O 1
ATOM 1341 N N . PHE A 1 169 ? 4.706 -14.269 -7.062 1.00 93.81 169 PHE A N 1
ATOM 1342 C CA . PHE A 1 169 ? 4.408 -14.494 -5.645 1.00 93.81 169 PHE A CA 1
ATOM 1343 C C . PHE A 1 169 ? 3.001 -14.048 -5.260 1.00 93.81 169 PHE A C 1
ATOM 1345 O O . PHE A 1 169 ? 2.325 -14.739 -4.495 1.00 93.81 169 PHE A O 1
ATOM 1352 N N . LEU A 1 170 ? 2.524 -12.932 -5.812 1.00 93.25 170 LEU A N 1
ATOM 1353 C CA . LEU A 1 170 ? 1.170 -12.451 -5.579 1.00 93.25 170 LEU A CA 1
ATOM 1354 C C . LEU A 1 170 ? 0.143 -13.495 -6.018 1.00 93.25 170 LEU A C 1
ATOM 1356 O O . LEU A 1 170 ? -0.761 -13.824 -5.251 1.00 93.25 170 LEU A O 1
ATOM 1360 N N . LYS A 1 171 ? 0.317 -14.072 -7.209 1.00 92.62 171 LYS A N 1
ATOM 1361 C CA . LYS A 1 171 ? -0.542 -15.140 -7.732 1.00 92.62 171 LYS A CA 1
ATOM 1362 C C . LYS A 1 171 ? -0.596 -16.354 -6.803 1.00 92.62 171 LYS A C 1
ATOM 1364 O O . LYS A 1 171 ? -1.668 -16.922 -6.608 1.00 92.62 171 LYS A O 1
ATOM 1369 N N . VAL A 1 172 ? 0.539 -16.730 -6.214 1.00 90.88 172 VAL A N 1
ATOM 1370 C CA . VAL A 1 172 ? 0.650 -17.876 -5.295 1.00 90.88 172 VAL A CA 1
ATOM 1371 C C . VAL A 1 172 ? 0.035 -17.579 -3.923 1.00 90.88 172 VAL A C 1
ATOM 1373 O O . VAL A 1 172 ? -0.633 -18.436 -3.349 1.00 90.88 172 VAL A O 1
ATOM 1376 N N . VAL A 1 173 ? 0.238 -16.375 -3.383 1.00 89.19 173 VAL A N 1
ATOM 1377 C CA . VAL A 1 173 ? -0.172 -16.015 -2.014 1.00 89.19 173 VAL A CA 1
ATOM 1378 C C . VAL A 1 173 ? -1.637 -15.585 -1.933 1.00 89.19 173 VAL A C 1
ATOM 1380 O O . VAL A 1 173 ? -2.281 -15.787 -0.903 1.00 89.19 173 VAL A O 1
ATOM 1383 N N . ARG A 1 174 ? -2.198 -15.026 -3.007 1.00 83.94 174 ARG A N 1
ATOM 1384 C CA . ARG A 1 174 ? -3.559 -14.469 -3.038 1.00 83.94 174 ARG A CA 1
ATOM 1385 C C . ARG A 1 174 ? -4.674 -15.448 -2.624 1.00 83.94 174 ARG A C 1
ATOM 1387 O O . ARG A 1 174 ? -5.570 -15.012 -1.907 1.00 83.94 174 ARG A O 1
ATOM 1394 N N . PRO A 1 175 ? -4.653 -16.745 -2.989 1.00 83.81 175 PRO A N 1
ATOM 1395 C CA . PRO A 1 175 ? -5.645 -17.708 -2.499 1.00 83.81 175 PRO A CA 1
ATOM 1396 C C . PRO A 1 175 ? -5.541 -17.990 -0.993 1.00 83.81 175 PRO A C 1
ATOM 1398 O O . PRO A 1 175 ? -6.504 -18.446 -0.383 1.00 83.81 175 PRO A O 1
ATOM 1401 N N . LEU A 1 176 ? -4.368 -17.755 -0.399 1.00 84.06 176 LEU A N 1
ATOM 1402 C CA . LEU A 1 176 ? -4.050 -18.108 0.986 1.00 84.06 176 LEU A CA 1
ATOM 1403 C C . LEU A 1 176 ? -4.217 -16.926 1.945 1.00 84.06 176 LEU A C 1
ATOM 1405 O O . LEU A 1 176 ? -4.484 -17.121 3.130 1.00 84.06 176 LEU A O 1
ATOM 1409 N N . GLN A 1 177 ? -4.023 -15.700 1.457 1.00 82.38 177 GLN A N 1
ATOM 1410 C CA . GLN A 1 177 ? -4.032 -14.488 2.267 1.00 82.38 177 GLN A CA 1
ATOM 1411 C C . GLN A 1 177 ? -4.870 -13.396 1.604 1.00 82.38 177 GLN A C 1
ATOM 1413 O O . GLN A 1 177 ? -4.679 -13.065 0.435 1.00 82.38 177 GLN A O 1
ATOM 1418 N N . ASN A 1 178 ? -5.741 -12.762 2.390 1.00 81.00 178 ASN A N 1
ATOM 1419 C CA . ASN A 1 178 ? -6.503 -11.596 1.948 1.00 81.00 178 ASN A CA 1
ATOM 1420 C C . ASN A 1 178 ? -5.583 -10.369 1.871 1.00 81.00 178 ASN A C 1
ATOM 1422 O O . ASN A 1 178 ? -5.422 -9.635 2.847 1.00 81.00 178 ASN A O 1
ATOM 1426 N N . LYS A 1 179 ? -4.966 -10.166 0.706 1.00 88.25 179 LYS A N 1
ATOM 1427 C CA . LYS A 1 179 ? -4.182 -8.974 0.364 1.00 88.25 179 LYS A CA 1
ATOM 1428 C C . LYS A 1 179 ? -5.063 -7.996 -0.404 1.00 88.25 179 LYS A C 1
ATOM 1430 O O . LYS A 1 179 ? -5.859 -8.408 -1.245 1.00 88.25 179 LYS A O 1
ATOM 1435 N N . ASN A 1 180 ? -4.928 -6.705 -0.120 1.00 92.06 180 ASN A N 1
ATOM 1436 C CA . ASN A 1 180 ? -5.698 -5.679 -0.818 1.00 92.06 180 ASN A CA 1
ATOM 1437 C C . ASN A 1 180 ? -4.889 -5.189 -2.009 1.00 92.06 180 ASN A C 1
ATOM 1439 O O . ASN A 1 180 ? -3.926 -4.450 -1.835 1.00 92.06 180 ASN A O 1
ATOM 1443 N N . VAL A 1 181 ? -5.261 -5.642 -3.198 1.00 94.50 181 VAL A N 1
ATOM 1444 C CA . VAL A 1 181 ? -4.552 -5.327 -4.436 1.00 94.50 181 VAL A CA 1
ATOM 1445 C C . VAL A 1 181 ? -5.288 -4.206 -5.163 1.00 94.50 181 VAL A C 1
ATOM 1447 O O . VAL A 1 181 ? -6.521 -4.151 -5.154 1.00 94.50 181 VAL A O 1
ATOM 1450 N N . MET A 1 182 ? -4.539 -3.291 -5.768 1.00 95.94 182 MET A N 1
ATOM 1451 C CA . MET A 1 182 ? -5.082 -2.233 -6.613 1.00 95.94 182 MET A CA 1
ATOM 1452 C C . MET A 1 182 ? -4.104 -1.857 -7.720 1.00 95.94 182 MET A C 1
ATOM 1454 O O . MET A 1 182 ? -2.891 -1.945 -7.538 1.00 95.94 182 MET A O 1
ATOM 1458 N N . ASN A 1 183 ? -4.642 -1.392 -8.840 1.00 97.00 183 ASN A N 1
ATOM 1459 C CA . ASN A 1 183 ? -3.877 -0.836 -9.942 1.00 97.00 183 ASN A CA 1
ATOM 1460 C C . ASN A 1 183 ? -3.933 0.686 -9.889 1.00 97.00 183 ASN A C 1
ATOM 1462 O O . ASN A 1 183 ? -5.004 1.274 -9.716 1.00 97.00 183 ASN A O 1
ATOM 1466 N N . VAL A 1 184 ? -2.785 1.323 -10.072 1.00 97.25 184 VAL A N 1
ATOM 1467 C CA . VAL A 1 184 ? -2.652 2.774 -10.146 1.00 97.25 184 VAL A CA 1
ATOM 1468 C C . VAL A 1 184 ? -2.121 3.152 -11.520 1.00 97.25 184 VAL A C 1
ATOM 1470 O O . VAL A 1 184 ? -1.103 2.636 -11.977 1.00 97.25 184 VAL A O 1
ATOM 1473 N N . PHE A 1 185 ? -2.821 4.075 -12.166 1.00 96.25 185 PHE A N 1
ATOM 1474 C CA . PHE A 1 185 ? -2.472 4.621 -13.468 1.00 96.25 185 PHE A CA 1
ATOM 1475 C C . PHE A 1 185 ? -1.929 6.032 -13.281 1.00 96.25 185 PHE A C 1
ATOM 1477 O O . PHE A 1 185 ? -2.573 6.878 -12.656 1.00 96.25 185 PHE A O 1
ATOM 1484 N N . PHE A 1 186 ? -0.749 6.289 -13.827 1.00 94.94 186 PHE A N 1
ATOM 1485 C CA . PHE A 1 186 ? -0.257 7.642 -14.054 1.00 94.94 186 PHE A CA 1
ATOM 1486 C C . PHE A 1 186 ? -0.872 8.200 -15.340 1.00 94.94 186 PHE A C 1
ATOM 1488 O O . PHE A 1 186 ? -1.459 7.465 -16.132 1.00 94.94 186 PHE A O 1
ATOM 1495 N N . GLU A 1 187 ? -0.730 9.504 -15.564 1.00 92.06 187 GLU A N 1
ATOM 1496 C CA . GLU A 1 187 ? -1.248 10.154 -16.778 1.00 92.06 187 GLU A CA 1
ATOM 1497 C C . GLU A 1 187 ? -0.625 9.575 -18.058 1.00 92.06 187 GLU A C 1
ATOM 1499 O O . GLU A 1 187 ? -1.275 9.501 -19.095 1.00 92.06 187 GLU A O 1
ATOM 1504 N N . HIS A 1 188 ? 0.625 9.110 -17.975 1.00 89.31 188 HIS A N 1
ATOM 1505 C CA . HIS A 1 188 ? 1.336 8.453 -19.074 1.00 89.31 188 HIS A CA 1
ATOM 1506 C C . HIS A 1 188 ? 1.186 6.924 -19.096 1.00 89.31 188 HIS A C 1
ATOM 1508 O O . HIS A 1 188 ? 1.864 6.258 -19.873 1.00 89.31 188 HIS A O 1
ATOM 1514 N N . SER A 1 189 ? 0.345 6.338 -18.240 1.00 90.06 189 SER A N 1
ATOM 1515 C CA . SER A 1 189 ? 0.123 4.889 -18.201 1.00 90.06 189 SER A CA 1
ATOM 1516 C C . SER A 1 189 ? -0.868 4.458 -19.281 1.00 90.06 189 SER A C 1
ATOM 1518 O O . SER A 1 189 ? -2.076 4.623 -19.126 1.00 90.06 189 SER A O 1
ATOM 1520 N N . ASN A 1 190 ? -0.367 3.856 -20.358 1.00 88.94 190 ASN A N 1
ATOM 1521 C CA . ASN A 1 190 ? -1.168 3.258 -21.434 1.00 88.94 190 ASN A CA 1
ATOM 1522 C C . ASN A 1 190 ? 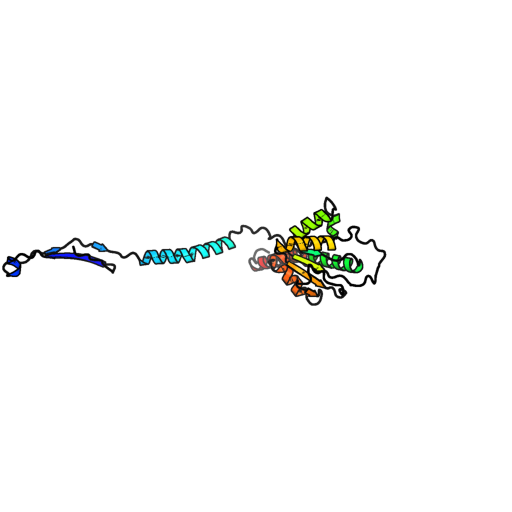-0.933 1.745 -21.614 1.00 88.94 190 ASN A C 1
ATOM 1524 O O . ASN A 1 190 ? -1.563 1.130 -22.477 1.00 88.94 190 ASN A O 1
ATOM 1528 N N . GLY A 1 191 ? -0.056 1.145 -20.803 1.00 87.75 191 GLY A N 1
ATOM 1529 C CA . GLY A 1 191 ? 0.303 -0.265 -20.893 1.00 87.75 191 GLY A CA 1
ATOM 1530 C C . GLY A 1 191 ? -0.786 -1.227 -20.407 1.00 87.75 191 GLY A C 1
ATOM 1531 O O . GLY A 1 191 ? -1.765 -0.827 -19.766 1.00 87.75 191 GLY A O 1
ATOM 1532 N N . PRO A 1 192 ? -0.625 -2.527 -20.703 1.00 90.06 192 PRO A N 1
ATOM 1533 C CA . PRO A 1 192 ? -1.544 -3.551 -20.238 1.00 90.06 192 PRO A CA 1
ATOM 1534 C C . PRO A 1 192 ? -1.412 -3.767 -18.726 1.00 90.06 192 PRO A C 1
ATOM 1536 O O . PRO A 1 192 ? -0.317 -3.771 -18.165 1.00 90.06 192 PRO A O 1
ATOM 1539 N N . VAL A 1 193 ? -2.546 -4.010 -18.072 1.00 92.56 193 VAL A N 1
ATOM 1540 C CA . VAL A 1 193 ? -2.591 -4.475 -16.680 1.00 92.56 193 VAL A CA 1
ATOM 1541 C C . VAL A 1 193 ? -2.348 -5.991 -16.672 1.00 92.56 193 VAL A C 1
ATOM 1543 O O . VAL A 1 193 ? -2.991 -6.690 -17.464 1.00 92.56 193 VAL A O 1
ATOM 1546 N N . PRO A 1 194 ? -1.461 -6.516 -15.810 1.00 92.56 194 PRO A N 1
ATOM 1547 C CA . PRO A 1 194 ? -1.174 -7.942 -15.740 1.00 92.56 194 PRO A CA 1
ATOM 1548 C C . PRO A 1 194 ? -2.397 -8.729 -15.264 1.00 92.56 194 PRO A C 1
ATOM 1550 O O . PRO A 1 194 ? -3.224 -8.235 -14.492 1.00 92.56 194 PRO A O 1
ATOM 1553 N N . ASP A 1 195 ? -2.513 -9.979 -15.710 1.00 91.81 195 ASP A N 1
ATOM 1554 C CA . ASP A 1 195 ? -3.670 -10.828 -15.408 1.00 91.81 195 ASP A CA 1
ATOM 1555 C C . ASP A 1 195 ? -3.844 -11.063 -13.900 1.00 91.81 195 ASP A C 1
ATOM 1557 O O . ASP A 1 195 ? -4.970 -11.200 -13.420 1.00 91.81 195 ASP A O 1
ATOM 1561 N N . GLU A 1 196 ? -2.747 -11.043 -13.137 1.00 91.81 196 GLU A N 1
ATOM 1562 C CA . GLU A 1 196 ? -2.745 -11.182 -11.681 1.00 91.81 196 GLU A CA 1
ATOM 1563 C C . GLU A 1 196 ? -3.519 -10.077 -10.965 1.00 91.81 196 GLU A C 1
ATOM 1565 O O . GLU A 1 196 ? -4.041 -10.334 -9.879 1.00 91.81 196 GLU A O 1
ATOM 1570 N N . THR A 1 197 ? -3.586 -8.872 -11.542 1.00 92.81 197 THR A N 1
ATOM 1571 C CA . THR A 1 197 ? -4.217 -7.697 -10.921 1.00 92.81 197 THR A CA 1
ATOM 1572 C C . THR A 1 197 ? -5.355 -7.108 -11.753 1.00 92.81 197 THR A C 1
ATOM 1574 O O . THR A 1 197 ? -6.029 -6.171 -11.330 1.00 92.81 197 THR A O 1
ATOM 1577 N N . LYS A 1 198 ? -5.640 -7.669 -12.931 1.00 92.31 198 LYS A N 1
ATOM 1578 C CA . LYS A 1 198 ? -6.629 -7.160 -13.894 1.00 92.31 198 LYS A CA 1
ATOM 1579 C C . LYS A 1 198 ? -8.040 -6.971 -13.332 1.00 92.31 198 LYS A C 1
ATOM 1581 O O . LYS A 1 198 ? -8.754 -6.070 -13.763 1.00 92.31 198 LYS A O 1
ATOM 1586 N N . CYS A 1 199 ? -8.446 -7.817 -12.388 1.00 90.25 199 CYS A N 1
ATOM 1587 C CA . CYS A 1 199 ? -9.773 -7.774 -11.766 1.00 90.25 199 CYS A CA 1
ATOM 1588 C C . CYS A 1 199 ? -9.841 -6.875 -10.519 1.00 90.25 199 CYS A C 1
ATOM 1590 O O . CYS A 1 199 ? -10.894 -6.794 -9.884 1.00 90.25 199 CYS A O 1
ATOM 1592 N N . ASP A 1 200 ? -8.731 -6.245 -10.135 1.00 93.81 200 ASP A N 1
ATOM 1593 C CA . ASP A 1 200 ? -8.652 -5.401 -8.948 1.00 93.81 200 ASP A CA 1
ATOM 1594 C C . ASP A 1 200 ? -9.091 -3.959 -9.211 1.00 93.81 200 ASP A C 1
ATOM 1596 O O . ASP A 1 200 ? -9.401 -3.551 -10.331 1.00 93.81 200 ASP A O 1
ATOM 1600 N N . ARG A 1 201 ? -9.172 -3.173 -8.133 1.00 94.31 201 ARG A N 1
ATOM 1601 C CA . ARG A 1 201 ? -9.598 -1.773 -8.210 1.00 94.31 201 ARG A CA 1
ATOM 1602 C C . ARG A 1 201 ? -8.584 -0.951 -8.985 1.00 94.31 201 ARG A C 1
ATOM 1604 O O . ARG A 1 201 ? -7.392 -1.044 -8.720 1.00 94.31 201 ARG A O 1
ATOM 1611 N N . ASN A 1 202 ? -9.087 -0.083 -9.849 1.00 95.75 202 ASN A N 1
ATOM 1612 C CA . ASN A 1 202 ? -8.277 0.825 -10.645 1.00 95.75 202 ASN A CA 1
ATOM 1613 C C . ASN A 1 202 ? -8.420 2.251 -10.108 1.00 95.75 202 ASN A C 1
ATOM 1615 O O . ASN A 1 202 ? -9.538 2.709 -9.869 1.00 95.75 202 ASN A O 1
ATOM 1619 N N . TYR A 1 203 ? -7.296 2.941 -9.951 1.00 96.56 203 TYR A N 1
ATOM 1620 C CA . TYR A 1 203 ? -7.224 4.342 -9.553 1.00 96.56 203 TYR A CA 1
ATOM 1621 C C . TYR A 1 203 ? -6.387 5.116 -10.568 1.00 96.56 203 TYR A C 1
ATOM 1623 O O . TYR A 1 203 ? -5.257 4.734 -10.860 1.00 96.56 203 TYR A O 1
ATOM 1631 N N . HIS A 1 204 ? -6.906 6.230 -11.073 1.00 96.31 204 HIS A N 1
ATOM 1632 C CA . HIS A 1 204 ? -6.095 7.195 -11.812 1.00 96.31 204 HIS A CA 1
ATOM 1633 C C . HIS A 1 204 ? -5.485 8.171 -10.812 1.00 96.31 204 HIS A C 1
ATOM 1635 O O . HIS A 1 204 ? -6.226 8.831 -10.089 1.00 96.31 204 HIS A O 1
ATOM 1641 N N . LEU A 1 205 ? -4.154 8.251 -10.741 1.00 93.50 205 LEU A N 1
ATOM 1642 C CA . LEU A 1 205 ? -3.449 8.873 -9.619 1.00 93.50 205 LEU A CA 1
ATOM 1643 C C . LEU A 1 205 ? -3.939 10.295 -9.322 1.00 93.50 205 LEU A C 1
ATOM 1645 O O . LEU A 1 205 ? -4.277 10.580 -8.179 1.00 93.50 205 LEU A O 1
ATOM 1649 N N . LEU A 1 206 ? -3.992 11.175 -10.328 1.00 93.25 206 LEU A N 1
ATOM 1650 C CA . LEU A 1 206 ? -4.351 12.581 -10.116 1.00 93.25 206 LEU A CA 1
ATOM 1651 C C . LEU A 1 206 ? -5.851 12.772 -9.879 1.00 93.25 206 LEU A C 1
ATOM 1653 O O . LEU A 1 206 ? -6.246 13.557 -9.018 1.00 93.25 206 LEU A O 1
ATOM 1657 N N . ARG A 1 207 ? -6.694 12.038 -10.614 1.00 94.62 207 ARG A N 1
ATOM 1658 C CA . ARG A 1 207 ? -8.157 12.151 -10.507 1.00 94.62 207 ARG A CA 1
ATOM 1659 C C . ARG A 1 207 ? -8.692 11.542 -9.213 1.00 94.62 207 ARG A C 1
ATOM 1661 O O . ARG A 1 207 ? -9.558 12.119 -8.563 1.00 94.62 207 ARG A O 1
ATOM 1668 N N . ASP A 1 208 ? -8.162 10.385 -8.841 1.00 95.25 208 ASP A N 1
ATOM 1669 C CA . ASP A 1 208 ? -8.678 9.540 -7.768 1.00 95.25 208 ASP A CA 1
ATOM 1670 C C . ASP A 1 208 ? -7.769 9.585 -6.52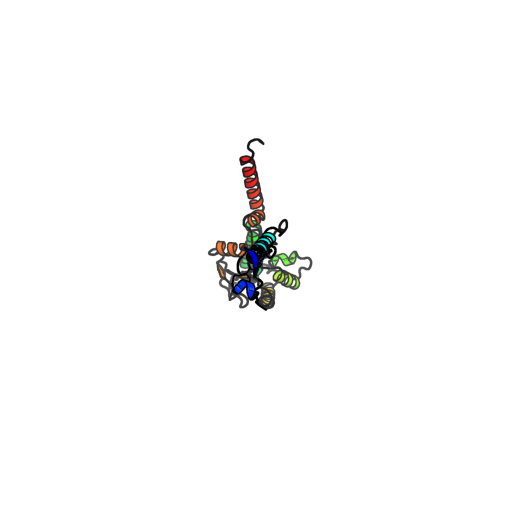0 1.00 95.25 208 ASP A C 1
ATOM 1672 O O . ASP A 1 208 ? -7.899 8.749 -5.624 1.00 95.25 208 ASP A O 1
ATOM 1676 N N . TRP A 1 209 ? -6.875 10.580 -6.426 1.00 91.94 209 TRP A N 1
ATOM 1677 C CA . TRP A 1 209 ? -5.885 10.737 -5.352 1.00 91.94 209 TRP A CA 1
ATOM 1678 C C . TRP A 1 209 ? -6.488 10.601 -3.950 1.00 91.94 209 TRP A C 1
ATOM 1680 O O . TRP A 1 209 ? -6.057 9.783 -3.138 1.00 91.94 209 TRP A O 1
ATOM 1690 N N . GLN A 1 210 ? -7.529 11.384 -3.664 1.00 92.38 210 GLN A N 1
ATOM 1691 C CA . GLN A 1 210 ? -8.168 11.387 -2.347 1.00 92.38 210 GLN A CA 1
ATOM 1692 C C . GLN A 1 210 ? -8.785 10.024 -2.016 1.00 92.38 210 GLN A C 1
ATOM 1694 O O . GLN A 1 210 ? -8.701 9.566 -0.876 1.00 92.38 210 GLN A O 1
ATOM 1699 N N . ALA A 1 211 ? -9.369 9.357 -3.015 1.00 93.81 211 ALA A N 1
ATOM 1700 C CA . ALA A 1 211 ? -9.958 8.036 -2.856 1.00 93.81 211 ALA A CA 1
ATOM 1701 C C . ALA A 1 211 ? -8.885 6.964 -2.610 1.00 93.81 211 ALA A C 1
ATOM 1703 O O . ALA A 1 211 ? -9.090 6.091 -1.766 1.00 93.81 211 ALA A O 1
ATOM 1704 N N . LEU A 1 212 ? -7.737 7.054 -3.291 1.00 93.12 212 LEU A N 1
ATOM 1705 C CA . LEU A 1 212 ? -6.588 6.174 -3.079 1.00 93.12 212 LEU A CA 1
ATOM 1706 C C . LEU A 1 212 ? -6.045 6.320 -1.653 1.00 93.12 212 LEU A C 1
ATOM 1708 O O . LEU A 1 212 ? -5.917 5.328 -0.936 1.00 93.12 212 LEU A O 1
ATOM 1712 N N . ILE A 1 213 ? -5.790 7.551 -1.205 1.00 91.31 213 ILE A N 1
ATOM 1713 C CA . ILE A 1 213 ? -5.259 7.796 0.141 1.00 91.31 213 ILE A CA 1
ATOM 1714 C C . ILE A 1 213 ? -6.245 7.357 1.219 1.00 91.31 213 ILE A C 1
ATOM 1716 O O . ILE A 1 213 ? -5.838 6.682 2.162 1.00 91.31 213 ILE A O 1
ATOM 1720 N N . ALA A 1 214 ? -7.535 7.672 1.070 1.00 89.56 214 ALA A N 1
ATOM 1721 C CA . ALA A 1 214 ? -8.570 7.219 1.997 1.00 89.56 214 ALA A CA 1
ATOM 1722 C C . ALA A 1 214 ? -8.668 5.687 2.049 1.00 89.56 214 ALA A C 1
ATOM 1724 O O . ALA A 1 214 ? -8.889 5.103 3.111 1.00 89.56 214 ALA A O 1
ATOM 1725 N N . TYR A 1 215 ? -8.478 5.020 0.908 1.00 91.31 215 TYR A N 1
ATOM 1726 C CA . TYR A 1 215 ? -8.452 3.567 0.856 1.00 91.31 215 TYR A CA 1
ATOM 1727 C C . TYR A 1 215 ? -7.239 3.006 1.602 1.00 91.31 215 TYR A C 1
ATOM 1729 O O . TYR A 1 215 ? -7.417 2.131 2.450 1.00 91.31 215 TYR A O 1
ATOM 1737 N N . LEU A 1 216 ? -6.033 3.524 1.360 1.00 89.12 216 LEU A N 1
ATOM 1738 C CA . LEU A 1 216 ? -4.807 3.092 2.047 1.00 89.12 216 LEU A CA 1
ATOM 1739 C C . LEU A 1 216 ? -4.837 3.401 3.553 1.00 89.12 216 LEU A C 1
ATOM 1741 O O . LEU A 1 216 ? -4.302 2.642 4.362 1.00 89.12 216 LEU A O 1
ATOM 1745 N N . SER A 1 217 ? -5.506 4.481 3.962 1.00 86.50 217 SER A N 1
ATOM 1746 C CA . SER A 1 217 ? -5.615 4.884 5.366 1.00 86.50 217 SER A CA 1
ATOM 1747 C C . SER A 1 217 ? -6.825 4.311 6.106 1.00 86.50 217 SER A C 1
ATOM 1749 O O . SER A 1 217 ? -6.987 4.595 7.291 1.00 86.50 217 SER A O 1
ATOM 1751 N N . ARG A 1 218 ? -7.648 3.455 5.482 1.00 83.81 218 ARG A N 1
ATOM 1752 C CA . ARG A 1 218 ? -8.919 2.959 6.060 1.00 83.81 218 ARG A CA 1
ATOM 1753 C C . ARG A 1 218 ? -8.805 2.303 7.442 1.00 83.81 218 ARG A C 1
ATOM 1755 O O . ARG A 1 218 ? -9.766 2.294 8.203 1.00 83.81 218 ARG A O 1
ATOM 1762 N N . ASN A 1 219 ? -7.631 1.766 7.772 1.00 74.50 219 ASN A N 1
ATOM 1763 C CA . ASN A 1 219 ? -7.348 1.108 9.051 1.00 74.50 219 ASN A CA 1
ATOM 1764 C C . ASN A 1 219 ? -6.521 1.978 10.019 1.00 74.50 219 ASN A C 1
ATOM 1766 O O . ASN A 1 219 ? -6.095 1.502 11.074 1.00 74.50 219 ASN A O 1
ATOM 1770 N N . LEU A 1 220 ? -6.272 3.245 9.678 1.00 72.94 220 LEU A N 1
ATOM 1771 C CA . LEU A 1 220 ? -5.466 4.178 10.459 1.00 72.94 220 LEU A CA 1
ATOM 1772 C C . LEU A 1 220 ? -6.351 5.190 11.193 1.00 72.94 220 LEU A C 1
ATOM 1774 O O . LEU A 1 220 ? -7.310 5.732 10.657 1.00 72.94 220 LEU A O 1
ATOM 1778 N N . LEU A 1 221 ? -6.005 5.476 12.451 1.00 73.94 221 LEU A N 1
ATOM 1779 C CA . LEU A 1 221 ? -6.652 6.549 13.207 1.00 73.94 221 LEU A CA 1
ATOM 1780 C C . LEU A 1 221 ? -6.094 7.910 12.749 1.00 73.94 221 LEU A C 1
ATOM 1782 O O . LEU A 1 221 ? -4.869 8.053 12.747 1.00 73.94 221 LEU A O 1
ATOM 1786 N N . PRO A 1 222 ? -6.928 8.935 12.479 1.00 71.50 222 PRO A N 1
ATOM 1787 C CA . PRO A 1 222 ? -6.474 10.221 11.932 1.00 71.50 222 PRO A CA 1
ATOM 1788 C C . PRO A 1 222 ? -5.363 10.891 12.748 1.00 71.50 222 PRO A C 1
ATOM 1790 O O . PRO A 1 222 ? -4.324 11.263 12.211 1.00 71.50 222 PRO A O 1
ATOM 1793 N N . LYS A 1 223 ? -5.515 10.949 14.080 1.00 70.56 223 LYS A N 1
ATOM 1794 C CA . LYS A 1 223 ? -4.476 11.479 14.981 1.00 70.56 223 LYS A CA 1
ATOM 1795 C C . LYS A 1 223 ? -3.155 10.713 14.846 1.00 70.56 223 LYS A C 1
ATOM 1797 O O . LYS A 1 223 ? -2.090 11.318 14.875 1.00 70.56 223 LYS A O 1
ATOM 1802 N N . LYS A 1 224 ? -3.220 9.385 14.700 1.00 72.62 224 LYS A N 1
ATOM 1803 C CA . LYS A 1 224 ? -2.028 8.537 14.561 1.00 72.62 224 LYS A CA 1
ATOM 1804 C C . LYS A 1 224 ? -1.374 8.706 13.192 1.00 72.62 224 LYS A C 1
ATOM 1806 O O . LYS A 1 224 ? -0.157 8.640 13.128 1.00 72.62 224 LYS A O 1
ATOM 1811 N N . GLN A 1 225 ? -2.152 8.929 12.135 1.00 74.00 225 GLN A N 1
ATOM 1812 C CA . GLN A 1 225 ? -1.629 9.185 10.793 1.00 74.00 225 GLN A CA 1
ATOM 1813 C C . GLN A 1 225 ? -0.885 10.525 10.735 1.00 74.00 225 GLN A C 1
ATOM 1815 O O . GLN A 1 225 ? 0.244 10.568 10.264 1.00 74.0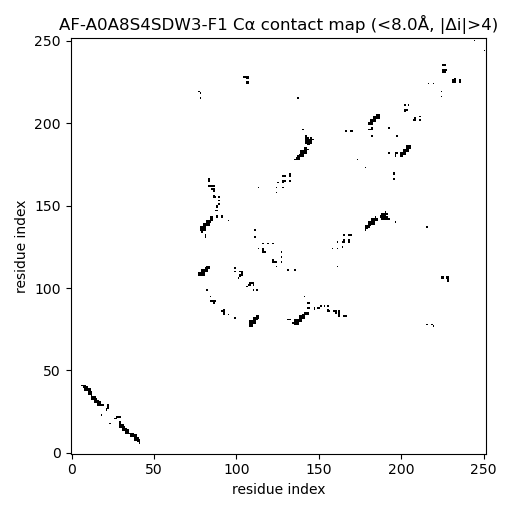0 225 GLN A O 1
ATOM 1820 N N . ILE A 1 226 ? -1.463 11.585 11.309 1.00 77.12 226 ILE A N 1
ATOM 1821 C CA . ILE A 1 226 ? -0.838 12.916 11.358 1.00 77.12 226 ILE A CA 1
ATOM 1822 C C . ILE A 1 226 ? 0.486 12.874 12.138 1.00 77.12 226 ILE A C 1
ATOM 1824 O O . ILE A 1 226 ? 1.491 13.386 11.672 1.00 77.12 226 ILE A O 1
ATOM 1828 N N . MET A 1 227 ? 0.540 12.194 13.287 1.00 77.38 227 MET A N 1
ATOM 1829 C CA . MET A 1 227 ? 1.764 12.105 14.104 1.00 77.38 227 MET A CA 1
ATOM 1830 C C . MET A 1 227 ? 2.925 11.317 13.463 1.00 77.38 227 MET A C 1
ATOM 1832 O O . MET A 1 227 ? 3.978 11.180 14.087 1.00 77.38 227 MET A O 1
ATOM 1836 N N . ARG A 1 228 ? 2.759 10.746 12.265 1.00 74.50 228 ARG A N 1
ATOM 1837 C CA . ARG A 1 228 ? 3.842 10.014 11.588 1.00 74.50 228 ARG A CA 1
ATOM 1838 C C . ARG A 1 228 ? 4.777 10.923 10.819 1.00 74.50 228 ARG A C 1
ATOM 1840 O O . ARG A 1 228 ? 5.959 10.609 10.729 1.00 74.50 228 ARG A O 1
ATOM 1847 N N . THR A 1 229 ? 4.269 12.037 10.313 1.00 79.12 229 THR A N 1
ATOM 1848 C CA . THR A 1 229 ? 5.105 13.030 9.651 1.00 79.12 229 THR A CA 1
ATOM 1849 C C . THR A 1 229 ? 5.652 14.001 10.682 1.00 79.12 229 THR A C 1
ATOM 1851 O O . THR A 1 229 ? 5.009 14.301 11.689 1.00 79.12 229 THR A O 1
ATOM 1854 N N . GLU A 1 230 ? 6.859 14.507 10.447 1.00 81.12 230 GLU A N 1
ATOM 1855 C CA . GLU A 1 230 ? 7.481 15.473 11.355 1.00 81.12 230 GLU A CA 1
ATOM 1856 C C . GLU A 1 230 ? 6.648 16.761 11.457 1.00 81.12 230 GLU A C 1
ATOM 1858 O O . GLU A 1 230 ? 6.461 17.318 12.537 1.00 81.12 230 GLU A O 1
ATOM 1863 N N . ILE A 1 231 ? 6.052 17.173 10.335 1.00 83.31 231 ILE A N 1
ATOM 1864 C CA . ILE A 1 231 ? 5.123 18.304 10.258 1.00 83.31 231 ILE A CA 1
ATOM 1865 C C . ILE A 1 231 ? 3.883 18.042 11.119 1.00 83.31 231 ILE A C 1
ATOM 1867 O O . ILE A 1 231 ? 3.477 18.891 11.914 1.00 83.31 231 ILE A O 1
ATOM 1871 N N . GLY A 1 232 ? 3.285 16.857 11.000 1.00 82.19 232 GLY A N 1
ATOM 1872 C CA . GLY A 1 232 ? 2.084 16.527 11.749 1.00 82.19 232 GLY A CA 1
ATOM 1873 C C . GLY A 1 232 ? 2.334 16.330 13.247 1.00 82.19 232 GLY A C 1
ATOM 1874 O O . GLY A 1 232 ? 1.467 16.677 14.048 1.00 82.19 232 GLY A O 1
ATOM 1875 N N . LYS A 1 233 ? 3.522 15.869 13.667 1.00 84.94 233 LYS A N 1
ATOM 1876 C CA . LYS A 1 233 ? 3.913 15.870 15.091 1.00 84.94 233 LYS A CA 1
ATOM 1877 C C . LYS A 1 233 ? 3.907 17.279 15.670 1.00 84.94 233 LYS A C 1
ATOM 1879 O O . LYS A 1 233 ? 3.218 17.503 16.664 1.00 84.94 233 LYS A O 1
ATOM 1884 N N . ARG A 1 234 ? 4.586 18.222 15.008 1.00 88.06 234 ARG A N 1
ATOM 1885 C CA . ARG A 1 234 ? 4.635 19.632 15.434 1.00 88.06 234 ARG A CA 1
ATOM 1886 C C . ARG A 1 234 ? 3.239 20.236 15.535 1.00 88.06 234 ARG A C 1
ATOM 1888 O O . ARG A 1 234 ? 2.900 20.817 16.558 1.00 88.06 234 ARG A O 1
ATOM 1895 N N . LEU A 1 235 ? 2.385 19.994 14.537 1.00 88.88 235 LEU A N 1
ATOM 1896 C CA . LEU A 1 235 ? 0.989 20.441 14.563 1.00 88.88 235 LEU A CA 1
ATOM 1897 C C . LEU A 1 235 ? 0.237 19.925 15.802 1.00 88.88 235 LEU A C 1
ATOM 1899 O O . LEU A 1 235 ? -0.471 20.678 16.469 1.00 88.88 235 LEU A O 1
ATOM 1903 N N . ILE A 1 236 ? 0.364 18.635 16.121 1.00 87.69 236 ILE A N 1
ATOM 1904 C CA . ILE A 1 236 ? -0.319 18.040 17.276 1.00 87.69 236 ILE A CA 1
ATOM 1905 C C . ILE A 1 236 ? 0.250 18.571 18.597 1.00 87.69 236 ILE A C 1
ATOM 1907 O O . ILE A 1 236 ? -0.515 18.780 19.543 1.00 87.69 236 ILE A O 1
ATOM 1911 N N . GLU A 1 237 ? 1.558 18.806 18.677 1.00 89.62 237 GLU A N 1
ATOM 1912 C CA . GLU A 1 237 ? 2.212 19.420 19.835 1.00 89.62 237 GLU A CA 1
ATOM 1913 C C . GLU A 1 237 ? 1.724 20.852 20.062 1.00 89.62 237 GLU A C 1
ATOM 1915 O O . GLU A 1 237 ? 1.305 21.171 21.177 1.00 89.62 237 GLU A O 1
ATOM 1920 N N . ASP A 1 238 ? 1.664 21.670 19.011 1.00 90.50 238 ASP A N 1
ATOM 1921 C CA . ASP A 1 238 ? 1.170 23.048 19.066 1.00 90.50 238 ASP A CA 1
ATOM 1922 C C . ASP A 1 238 ? -0.298 23.103 19.496 1.00 90.50 238 ASP A C 1
ATOM 1924 O O . ASP A 1 238 ? -0.651 23.820 20.436 1.00 90.50 238 ASP A O 1
ATOM 1928 N N . LEU A 1 239 ? -1.160 22.275 18.896 1.00 90.62 239 LEU A N 1
ATOM 1929 C CA . LEU A 1 239 ? -2.568 22.167 19.295 1.00 90.62 239 LEU A CA 1
ATOM 1930 C C . LEU A 1 239 ? -2.713 21.730 20.758 1.00 90.62 239 LEU A C 1
ATOM 1932 O O . LEU A 1 239 ? -3.582 22.221 21.483 1.00 90.62 239 LEU A O 1
ATOM 1936 N N . THR A 1 240 ? -1.855 20.817 21.215 1.00 89.56 240 THR A N 1
ATOM 1937 C CA . THR A 1 240 ? -1.861 20.350 22.606 1.00 89.56 240 THR A CA 1
ATOM 1938 C C . THR A 1 240 ? -1.375 21.440 23.561 1.00 89.56 240 THR A C 1
ATOM 1940 O O . THR A 1 240 ? -1.949 21.600 24.639 1.00 89.56 240 THR A O 1
ATOM 1943 N N . ARG A 1 241 ? -0.354 22.211 23.174 1.00 89.81 241 ARG A N 1
ATOM 1944 C CA . ARG A 1 241 ? 0.172 23.348 23.938 1.00 89.81 241 ARG A CA 1
ATOM 1945 C C . ARG A 1 241 ? -0.887 24.433 24.095 1.00 89.81 241 ARG A C 1
ATOM 1947 O O . ARG A 1 241 ? -1.166 24.841 25.217 1.00 89.81 241 ARG A O 1
ATOM 1954 N N . VAL A 1 242 ? -1.529 24.829 22.999 1.00 90.88 242 VAL A N 1
ATOM 1955 C CA . VAL A 1 242 ? -2.612 25.821 23.002 1.00 90.88 242 VAL A CA 1
ATOM 1956 C C . VAL A 1 242 ? -3.779 25.351 23.871 1.00 90.88 242 VAL A C 1
ATOM 1958 O O . VAL A 1 242 ? -4.263 26.099 24.715 1.00 90.88 242 VAL A O 1
ATOM 1961 N N . LYS A 1 243 ? -4.186 24.080 23.755 1.00 90.25 243 LYS A N 1
ATOM 1962 C CA . LYS A 1 243 ? -5.239 23.512 24.607 1.00 90.25 243 LYS A CA 1
ATOM 1963 C C . LYS A 1 243 ? -4.904 23.597 26.101 1.00 90.25 243 LYS A C 1
ATOM 1965 O O . LYS A 1 243 ? -5.797 23.877 26.892 1.00 90.25 243 LYS A O 1
ATOM 1970 N N . LYS A 1 244 ? -3.648 23.352 26.495 1.00 88.94 244 LYS A N 1
ATOM 1971 C CA . LYS A 1 244 ? -3.215 23.478 27.898 1.00 88.94 244 LYS A CA 1
ATOM 1972 C C . LYS A 1 244 ? -3.339 24.918 28.398 1.00 88.94 244 LYS A C 1
ATOM 1974 O O . LYS A 1 244 ? -3.869 25.118 29.482 1.00 88.94 244 LYS A O 1
ATOM 1979 N N . LEU A 1 245 ? -2.936 25.893 27.583 1.00 87.56 245 LEU A N 1
ATOM 1980 C CA . LEU A 1 245 ? -3.031 27.318 27.922 1.00 87.56 245 LEU A CA 1
ATOM 1981 C C . LEU A 1 245 ? -4.481 27.789 28.124 1.00 87.56 245 LEU A C 1
ATOM 1983 O O . LEU A 1 245 ? -4.737 28.623 28.981 1.00 87.56 245 LEU A O 1
ATOM 1987 N N . PHE A 1 246 ? -5.442 27.234 27.379 1.00 82.69 246 PHE A N 1
ATOM 1988 C CA . PHE A 1 246 ? -6.864 27.555 27.565 1.00 82.69 246 PHE A CA 1
ATOM 1989 C C . PHE A 1 246 ? -7.497 26.922 28.813 1.00 82.69 246 PHE A C 1
ATOM 1991 O O . PHE A 1 246 ? -8.521 27.413 29.281 1.00 82.69 246 PHE A O 1
ATOM 1998 N N . ILE A 1 247 ? -6.936 25.823 29.324 1.00 83.06 247 ILE A N 1
ATOM 1999 C CA . ILE A 1 247 ? -7.470 25.107 30.494 1.00 83.06 247 ILE A CA 1
ATOM 2000 C C . ILE A 1 247 ? -6.866 25.648 31.795 1.00 83.06 247 ILE A C 1
ATOM 2002 O O . ILE A 1 247 ? -7.549 25.640 32.815 1.00 83.06 247 ILE A O 1
ATOM 2006 N N . ASP A 1 248 ? -5.625 26.140 31.758 1.00 71.88 248 ASP A N 1
ATOM 2007 C CA . ASP A 1 248 ? -4.938 26.700 32.924 1.00 71.88 248 ASP A CA 1
ATOM 2008 C C . ASP A 1 248 ? -4.277 28.052 32.578 1.00 71.88 248 ASP A C 1
ATOM 2010 O O . ASP A 1 248 ? -3.080 28.115 32.278 1.00 71.88 248 ASP A O 1
ATOM 2014 N N . PRO A 1 249 ? -5.053 29.155 32.562 1.00 61.81 249 PRO A N 1
ATOM 2015 C CA . PRO A 1 249 ? -4.549 30.482 32.201 1.00 61.81 249 PRO A CA 1
ATOM 2016 C C . PRO A 1 249 ? -3.605 31.089 33.257 1.00 61.81 249 PRO A C 1
ATOM 2018 O O . PRO A 1 249 ? -3.027 32.145 33.019 1.00 61.81 249 PRO A O 1
ATOM 2021 N N . SER A 1 250 ? -3.442 30.441 34.415 1.00 59.28 250 SER A N 1
ATOM 2022 C CA . SER A 1 250 ? -2.659 30.908 35.569 1.00 59.28 250 SER A CA 1
ATOM 2023 C C . SER A 1 250 ? -1.178 30.495 35.571 1.00 59.28 250 SER A C 1
ATOM 2025 O O . SER A 1 250 ? -0.463 30.832 36.512 1.00 59.28 250 SER A O 1
ATOM 2027 N N . GLY A 1 251 ? -0.709 29.757 34.560 1.00 60.25 251 GLY A N 1
ATOM 2028 C CA . GLY A 1 251 ? 0.652 29.200 34.501 1.00 60.25 251 GLY A CA 1
ATOM 2029 C C . GLY A 1 251 ? 1.603 29.850 33.489 1.00 60.25 251 GLY A C 1
ATOM 2030 O O . GLY A 1 251 ? 2.543 29.178 33.060 1.00 60.25 251 GLY A O 1
ATOM 2031 N N . ALA A 1 252 ? 1.340 31.091 33.064 1.00 51.22 252 ALA A N 1
ATOM 2032 C CA . ALA A 1 252 ? 2.217 31.878 32.189 1.00 51.22 252 ALA A CA 1
ATOM 2033 C C . ALA A 1 252 ? 2.904 33.011 32.959 1.00 51.22 252 ALA A C 1
ATOM 2035 O O . ALA A 1 252 ? 2.213 33.664 33.773 1.00 51.22 252 ALA A O 1
#

Nearest PDB structures (foldseek):
  3gem-assembly1_C  TM=3.256E-01  e=1.243E-01  Pseudomonas savastanoi pv. phaseolicola 1448A
  8j9j-assembly1_A9  TM=2.772E-01  e=9.077E-02  Euglena gracilis
  3gem-assembly1_A  TM=3.349E-01  e=2.644E-01  Pseudomonas savastanoi pv. phaseolicola 1448A
  3gem-assembly1_B  TM=3.159E-01  e=3.194E-01  Pseudomonas savastanoi pv. phaseolicola 1448A
  3gem-assembly1_D  TM=2.950E-01  e=5.625E-01  Pseudomonas savastanoi pv. phaseolicola 1448A

Radius of gyration: 38.54 Å; Cα contacts (8 Å, |Δi|>4): 275; chains: 1; bounding box: 98×72×97 Å

Foldseek 3Di:
DDDDDDPAFDKDKDKDWDDDPCVVVVNDPTDIDIDPIDTDHDCVVVVVVVVVCCVPVVVVVVVVCVVPVCPPPDAPPAQEEEEAEALLAVVVVVVVVVVQVCCCAVQVGNYDYLVCLVVDPVSDLLVSLLVSLVRHQEYEYEAAAADCPPPDPDDRPPDHPSNVSNLVVLQVCVVPDPHQYEYEYEPRRPHDDDPSCNPHHYYDCPVCVVVVSCVSCVVPDPLSRLCSHPNSVVVVVVVVVVVVCVVCVPPD

InterPro domains:
  IPR013568 SEFIR domain [PF08357] (79-213)